Protein AF-E7GES8-F1 (afdb_monomer)

Sequence (222 aa):
MLEMTNKKGDRRNFMSYMVVIKNVNGIVMASDSYSTYPDRTLKDSNYKKIHCLIPNVLCVGITGINQVYVGKELVDINGTLLEYFRAVSDKNIADIVKKYSEFLKITCDRECKDMRLMVAYKKTLYRVDIIHHKIPSIEFYNDNELDIITSGEEEHMINGLNSFTRSDMFNSLDIVLEKGIQSVETEIKLEKNLYSQGYLAVGGKVQYAVMDYSKFNENCIQ

Organism: NCBI:txid100884

Solvent-accessible surface area (backbone atoms only — not comparable to full-atom values): 12066 Å² total; per-residue (Å²): 134,83,82,80,73,82,68,80,44,71,52,46,57,21,21,26,48,36,41,38,39,33,33,81,49,29,38,35,40,22,24,39,8,27,26,27,41,44,79,21,38,70,70,35,58,75,38,83,40,68,45,70,82,37,85,63,41,31,37,39,39,56,28,11,70,61,55,35,62,62,89,91,43,79,42,56,42,77,74,51,52,60,72,68,55,68,82,68,45,94,92,41,43,69,59,40,55,50,54,50,51,58,56,52,40,57,34,20,49,73,58,56,26,48,32,40,42,38,40,37,45,66,69,30,40,36,43,34,45,35,43,45,92,51,79,68,44,77,50,76,35,49,74,90,56,67,51,78,47,52,39,47,46,68,69,52,24,54,58,44,49,70,72,61,57,83,69,54,38,70,46,58,62,67,61,44,43,53,52,40,49,51,37,42,56,48,47,33,52,51,39,61,74,76,36,62,94,61,45,44,51,42,27,65,53,82,44,74,51,71,28,53,50,83,74,61,59,93,77,82,77,128

Radius of gyration: 17.47 Å; Cα contacts (8 Å, |Δi|>4): 466; chains: 1; bounding box: 62×33×47 Å

pLDDT: mean 88.78, std 15.38, range [31.09, 98.62]

Nearest PDB structures (foldseek):
  8w2f-assembly1_W  TM=7.107E-01  e=3.566E-07  Plasmodium falciparum 3D7
  5fmg-assembly1_X  TM=6.318E-01  e=5.508E-07  Plasmodium falciparum
  6td5-assembly1_I  TM=6.087E-01  e=1.025E-06  Leishmania donovani
  6mux-assembly1_I  TM=6.671E-01  e=1.230E-05  Plasmodium falciparum 3D7
  7ng9-assembly1_A  TM=1.827E-01  e=5.048E-01  Klebsiella quasipneumoniae

Secondary structure (DSSP, 8-state):
--------STT--SB-EEEEEEETTEEEEEE---EE-TT--EEESS---EEEEETTTEEEEEEB-SEEEETTEEEETHHHHHHHHTT--TTTHHHHHHHHHHHHHHHHHHHT--EEEEEEETTEEEEEEE-TTSPPEEEEE-TT--EEEEEESHHHHHHHHTT--GGGGGS-HHHHHHHHHHHHHHHHHHHHHHS-TT--SS-SS-EEEEEEGGGS-TT---

Foldseek 3Di:
DDPPPPVPQQAFFQAFKKKWWQALFWIKIKAAQFGAHSQLFTPDQRHDQWDDLDALFKIKGKTGDQWFDDPNDIDGPVVCVCVLCVDDDPVCPVVSVQVVLVRRLVRCQVSVIKMWMWMDGQQKIWIWTRGHPDRIDIDIADNPRTDMFMTGPPVLRVQLPVLDDPCLSHDDQVSVNVSRQVSLVVQQVVQPVPDPPRSGNRHHHMDMDINGNVVPPPPPPD

Mean predicted aligned error: 5.88 Å

Structure (mmCIF, N/CA/C/O backbone):
data_AF-E7GES8-F1
#
_entry.id   AF-E7GES8-F1
#
loop_
_atom_site.group_PDB
_atom_site.id
_atom_site.type_symbol
_atom_site.label_atom_id
_atom_site.label_alt_id
_atom_site.label_comp_id
_atom_site.label_asym_id
_atom_site.label_entity_id
_atom_site.label_seq_id
_atom_site.pdbx_PDB_ins_code
_atom_site.Cartn_x
_atom_site.Cartn_y
_atom_site.Cartn_z
_atom_site.occupancy
_atom_site.B_iso_or_equiv
_atom_site.auth_seq_id
_atom_site.auth_comp_id
_atom_site.auth_asym_id
_atom_site.auth_atom_id
_atom_site.pdbx_PDB_model_num
ATOM 1 N N . MET A 1 1 ? 33.024 -15.206 -26.360 1.00 35.22 1 MET A N 1
ATOM 2 C CA . MET A 1 1 ? 32.907 -14.603 -25.017 1.00 35.22 1 MET A CA 1
ATOM 3 C C . MET A 1 1 ? 31.599 -13.839 -24.983 1.00 35.22 1 MET A C 1
ATOM 5 O O . MET A 1 1 ? 31.485 -12.847 -25.683 1.00 35.22 1 MET A O 1
ATOM 9 N N . LEU A 1 2 ? 30.589 -14.376 -24.296 1.00 33.75 2 LEU A N 1
ATOM 10 C CA . LEU A 1 2 ? 29.309 -13.699 -24.083 1.00 33.75 2 LEU A CA 1
ATOM 11 C C . LEU A 1 2 ? 29.517 -12.652 -22.987 1.00 33.75 2 LEU A C 1
ATOM 13 O O . LEU A 1 2 ? 29.823 -13.010 -21.851 1.00 33.75 2 LEU A O 1
ATOM 17 N N . GLU A 1 3 ? 29.386 -11.376 -23.337 1.00 31.09 3 GLU A N 1
ATOM 18 C CA . GLU A 1 3 ? 29.332 -10.290 -22.364 1.00 31.09 3 GLU A CA 1
ATOM 19 C C . GLU A 1 3 ? 28.078 -10.460 -21.502 1.00 31.09 3 GLU A C 1
ATOM 21 O O . GLU A 1 3 ? 26.959 -10.143 -21.905 1.00 31.09 3 GLU A O 1
ATOM 26 N N . MET A 1 4 ? 28.273 -10.972 -20.287 1.00 35.38 4 MET A N 1
ATOM 27 C CA . MET A 1 4 ? 27.334 -10.792 -19.187 1.00 35.38 4 MET A CA 1
ATOM 28 C C . MET A 1 4 ? 27.315 -9.308 -18.812 1.00 35.38 4 MET A C 1
ATOM 30 O O . MET A 1 4 ? 27.974 -8.873 -17.868 1.00 35.38 4 MET A O 1
ATOM 34 N N . THR A 1 5 ? 26.561 -8.510 -19.561 1.00 37.75 5 THR A N 1
ATOM 35 C CA . THR A 1 5 ? 26.184 -7.172 -19.117 1.00 37.75 5 THR A CA 1
ATOM 36 C C . THR A 1 5 ? 25.305 -7.326 -17.877 1.00 37.75 5 THR A C 1
ATOM 38 O O . THR A 1 5 ? 24.238 -7.938 -17.897 1.00 37.75 5 THR A O 1
ATOM 41 N N . ASN A 1 6 ? 25.809 -6.826 -16.749 1.00 38.59 6 ASN A N 1
ATOM 42 C CA . ASN A 1 6 ? 25.142 -6.807 -15.452 1.00 38.59 6 ASN A CA 1
ATOM 43 C C . ASN A 1 6 ? 23.773 -6.097 -15.545 1.00 38.59 6 ASN A C 1
ATOM 45 O O . ASN A 1 6 ? 23.663 -4.900 -15.292 1.00 38.59 6 ASN A O 1
ATOM 49 N N . LYS A 1 7 ? 22.700 -6.841 -15.838 1.00 41.53 7 LYS A N 1
ATOM 50 C CA . LYS A 1 7 ? 21.293 -6.392 -15.797 1.00 41.53 7 LYS A CA 1
ATOM 51 C C . LYS A 1 7 ? 20.754 -6.192 -14.365 1.00 41.53 7 LYS A C 1
ATOM 53 O O . LYS A 1 7 ? 19.614 -6.532 -14.063 1.00 41.53 7 LYS A O 1
ATOM 58 N N . LYS A 1 8 ? 21.546 -5.626 -13.449 1.00 40.41 8 LYS A N 1
ATOM 59 C CA . LYS A 1 8 ? 21.057 -5.243 -12.105 1.00 40.41 8 LYS A CA 1
ATOM 60 C C . LYS A 1 8 ? 20.127 -4.012 -12.131 1.00 40.41 8 LYS A C 1
ATOM 62 O O . LYS A 1 8 ? 19.544 -3.668 -11.106 1.00 40.41 8 LYS A O 1
ATOM 67 N N . GLY A 1 9 ? 19.996 -3.325 -13.270 1.00 40.69 9 GLY A N 1
ATOM 68 C CA . GLY A 1 9 ? 19.072 -2.194 -13.463 1.00 40.69 9 GLY A CA 1
ATOM 69 C C . GLY A 1 9 ? 17.653 -2.585 -13.906 1.00 40.69 9 GLY A C 1
ATOM 70 O O . GLY A 1 9 ? 16.706 -1.905 -13.549 1.00 40.69 9 GLY A O 1
ATOM 71 N N . ASP A 1 10 ? 17.478 -3.709 -14.609 1.00 47.22 10 ASP A N 1
ATOM 72 C CA . ASP A 1 10 ? 16.195 -4.069 -15.256 1.00 47.22 10 ASP A CA 1
ATOM 73 C C . ASP A 1 10 ? 15.110 -4.582 -14.283 1.00 47.22 10 ASP A C 1
ATOM 75 O O . ASP A 1 10 ? 13.930 -4.636 -14.627 1.00 47.22 10 ASP A O 1
ATOM 79 N N . ARG A 1 11 ? 15.496 -4.980 -13.064 1.00 51.84 11 ARG A N 1
ATOM 80 C CA . ARG A 1 11 ? 14.642 -5.740 -12.127 1.00 51.84 11 ARG A CA 1
ATOM 81 C C . ARG A 1 11 ? 14.082 -4.928 -10.958 1.00 51.84 11 ARG A C 1
ATOM 83 O O . ARG A 1 11 ? 13.554 -5.514 -10.021 1.00 51.84 11 ARG A O 1
ATOM 90 N N . ARG A 1 12 ? 14.251 -3.604 -10.953 1.00 59.09 12 ARG A N 1
ATOM 91 C CA . ARG A 1 12 ? 13.900 -2.785 -9.782 1.00 59.09 12 ARG A CA 1
ATOM 92 C C . ARG A 1 12 ? 12.440 -2.358 -9.784 1.00 59.09 12 ARG A C 1
ATOM 94 O O . ARG A 1 12 ? 11.810 -2.244 -10.840 1.00 59.09 12 ARG A O 1
ATOM 101 N N . ASN A 1 13 ? 11.936 -2.152 -8.572 1.00 58.16 13 ASN A N 1
ATOM 102 C CA . ASN A 1 13 ? 10.570 -1.744 -8.305 1.00 58.16 13 ASN A CA 1
ATOM 103 C C . ASN A 1 13 ? 10.370 -0.278 -8.691 1.00 58.16 13 ASN A C 1
ATOM 105 O O . ASN A 1 13 ? 11.256 0.559 -8.567 1.00 58.16 13 ASN A O 1
ATOM 109 N N . PHE A 1 14 ? 9.171 0.016 -9.167 1.00 72.75 14 PHE A N 1
ATOM 110 C CA . PHE A 1 14 ? 8.777 1.314 -9.693 1.00 72.75 14 PHE A CA 1
ATOM 111 C C . PHE A 1 14 ? 8.109 2.198 -8.625 1.00 72.75 14 PHE A C 1
ATOM 113 O O . PHE A 1 14 ? 7.795 3.356 -8.894 1.00 72.75 14 PHE A O 1
ATOM 120 N N . MET A 1 15 ? 7.801 1.635 -7.448 1.00 81.94 15 MET A N 1
ATOM 121 C CA . MET A 1 15 ? 7.117 2.283 -6.321 1.00 81.94 15 MET A CA 1
ATOM 122 C C . MET A 1 15 ? 7.585 1.663 -5.002 1.00 81.94 15 MET A C 1
ATOM 124 O O . MET A 1 15 ? 7.342 0.475 -4.780 1.00 81.94 15 MET A O 1
ATOM 128 N N . SER A 1 16 ? 8.228 2.452 -4.135 1.00 83.81 16 SER A N 1
ATOM 129 C CA . SER A 1 16 ? 9.146 1.862 -3.154 1.00 83.81 16 SER A CA 1
ATOM 130 C C . SER A 1 16 ? 8.787 1.964 -1.672 1.00 83.81 16 SER A C 1
ATOM 132 O O . SER A 1 16 ? 9.350 1.176 -0.934 1.00 83.81 16 SER A O 1
ATOM 134 N N . TYR A 1 17 ? 7.903 2.840 -1.173 1.00 95.62 17 TYR A N 1
ATOM 135 C CA . TYR A 1 17 ? 7.637 2.834 0.275 1.00 95.62 17 TYR A CA 1
ATOM 136 C C . TYR A 1 17 ? 6.181 3.056 0.670 1.00 95.62 17 TYR A C 1
ATOM 138 O O . TYR A 1 17 ? 5.536 4.025 0.274 1.00 95.62 17 TYR A O 1
ATOM 146 N N . MET A 1 18 ? 5.668 2.158 1.506 1.00 97.69 18 MET A N 1
ATOM 147 C CA . MET A 1 18 ? 4.381 2.271 2.179 1.00 97.69 18 MET A CA 1
ATOM 148 C C . MET A 1 18 ? 4.470 1.651 3.568 1.00 97.69 18 MET A C 1
ATOM 150 O O . MET A 1 18 ? 5.122 0.627 3.760 1.00 97.69 18 MET A O 1
ATOM 154 N N . VAL A 1 19 ? 3.741 2.230 4.512 1.00 98.25 19 VAL A N 1
ATOM 155 C CA . VAL A 1 19 ? 3.454 1.637 5.813 1.00 98.25 19 VAL A CA 1
ATOM 156 C C . VAL A 1 19 ? 1.944 1.519 5.996 1.00 98.25 19 VAL A C 1
ATOM 158 O O . VAL A 1 19 ? 1.188 2.431 5.658 1.00 98.25 19 VAL A O 1
ATOM 161 N N . VAL A 1 20 ? 1.503 0.379 6.518 1.00 98.31 20 VAL A N 1
ATOM 162 C CA . VAL A 1 20 ? 0.124 0.122 6.927 1.00 98.31 20 VAL A CA 1
ATOM 163 C C . VAL A 1 20 ? 0.122 -0.253 8.398 1.00 98.31 20 VAL A C 1
ATOM 165 O O . VAL A 1 20 ? 0.836 -1.161 8.809 1.00 98.31 20 VAL A O 1
ATOM 168 N N . ILE A 1 21 ? -0.683 0.445 9.191 1.00 98.19 21 ILE A N 1
ATOM 169 C CA . ILE A 1 21 ? -0.813 0.224 10.627 1.00 98.19 21 ILE A CA 1
ATOM 170 C C . ILE A 1 21 ? -2.264 -0.148 10.903 1.00 98.19 21 ILE A C 1
ATOM 172 O O . ILE A 1 21 ? -3.150 0.705 10.819 1.00 98.19 21 ILE A O 1
ATOM 176 N N . LYS A 1 22 ? -2.507 -1.419 11.226 1.00 97.94 22 LYS A N 1
ATOM 177 C CA . LYS A 1 22 ? -3.795 -1.890 11.737 1.00 97.94 22 LYS A CA 1
ATOM 178 C C . LYS A 1 22 ? -3.749 -1.803 13.256 1.00 97.94 22 LYS A C 1
ATOM 180 O O . LYS A 1 22 ? -3.117 -2.631 13.908 1.00 97.94 22 LYS A O 1
ATOM 185 N N . ASN A 1 23 ? -4.381 -0.772 13.803 1.00 96.06 23 ASN A N 1
ATOM 186 C CA . ASN A 1 23 ? -4.412 -0.504 15.236 1.00 96.06 23 ASN A CA 1
ATOM 187 C C . ASN A 1 23 ? -5.798 -0.850 15.818 1.00 96.06 23 ASN A C 1
ATOM 189 O O . ASN A 1 23 ? -6.715 -1.255 15.101 1.00 96.06 23 ASN A O 1
ATOM 193 N N . VAL A 1 24 ? -5.958 -0.699 17.133 1.00 95.81 24 VAL A N 1
ATOM 194 C CA . VAL A 1 24 ? -7.232 -0.993 17.822 1.00 95.81 24 VAL A CA 1
ATOM 195 C C . VAL A 1 24 ? -8.398 -0.080 17.414 1.00 95.81 24 VAL A C 1
ATOM 197 O O . VAL A 1 24 ? -9.555 -0.439 17.613 1.00 95.81 24 VAL A O 1
ATOM 200 N N . ASN A 1 25 ? -8.107 1.088 16.837 1.00 95.81 25 ASN A N 1
ATOM 201 C CA . ASN A 1 25 ? -9.082 2.135 16.523 1.00 95.81 25 ASN A CA 1
ATOM 202 C C . ASN A 1 25 ? -9.386 2.254 15.016 1.00 95.81 25 ASN A C 1
ATOM 204 O O . ASN A 1 25 ? -10.300 2.983 14.629 1.00 95.81 25 ASN A O 1
ATOM 208 N N . GLY A 1 26 ? -8.619 1.588 14.152 1.00 97.06 26 GLY A N 1
ATOM 209 C CA . GLY A 1 26 ? -8.627 1.849 12.722 1.00 97.06 26 GLY A CA 1
ATOM 210 C C . GLY A 1 26 ? -7.484 1.210 11.935 1.00 97.06 26 GLY A C 1
ATOM 211 O O . GLY A 1 26 ? -6.668 0.441 12.444 1.00 97.06 26 GLY A O 1
ATOM 212 N N . ILE A 1 27 ? -7.422 1.569 10.653 1.00 98.38 27 ILE A N 1
ATOM 213 C CA . ILE A 1 27 ? -6.306 1.258 9.754 1.00 98.38 27 ILE A CA 1
ATOM 214 C C . ILE A 1 27 ? -5.785 2.567 9.176 1.00 98.38 27 ILE A C 1
ATOM 216 O O . ILE A 1 27 ? -6.545 3.347 8.601 1.00 98.38 27 ILE A O 1
ATOM 220 N N . VAL A 1 28 ? -4.482 2.794 9.301 1.00 98.44 28 VAL A N 1
ATOM 221 C CA . VAL A 1 28 ? -3.773 3.890 8.635 1.00 98.44 28 VAL A CA 1
ATOM 222 C C . VAL A 1 28 ? -2.902 3.30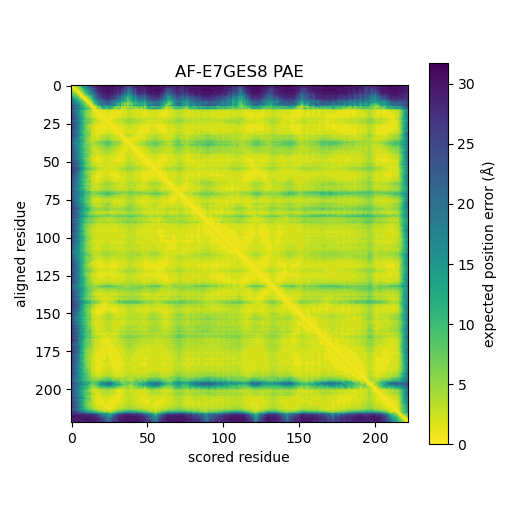7 7.535 1.00 98.44 28 VAL A C 1
ATOM 224 O O . VAL A 1 28 ? -2.159 2.361 7.771 1.00 98.44 28 VAL A O 1
ATOM 227 N N . MET A 1 29 ? -2.963 3.885 6.340 1.00 98.62 29 MET A N 1
ATOM 228 C CA . MET A 1 29 ? -1.987 3.653 5.275 1.00 98.62 29 MET A CA 1
ATOM 229 C C . MET A 1 29 ? -1.268 4.964 4.997 1.00 98.62 29 MET A C 1
ATOM 231 O O . MET A 1 29 ? -1.935 5.982 4.834 1.00 98.62 29 MET A O 1
ATOM 235 N N . ALA A 1 30 ? 0.056 4.952 4.900 1.00 98.50 30 ALA A N 1
ATOM 236 C CA . ALA A 1 30 ? 0.848 6.108 4.498 1.00 98.50 30 ALA A CA 1
ATOM 237 C C . ALA A 1 30 ? 1.926 5.684 3.498 1.00 98.50 30 ALA A C 1
ATOM 239 O O . ALA A 1 30 ? 2.486 4.596 3.599 1.00 98.50 30 ALA A O 1
ATOM 240 N N . SER A 1 31 ? 2.196 6.517 2.499 1.00 98.31 31 SER A N 1
ATOM 241 C CA . SER A 1 31 ? 3.131 6.205 1.418 1.00 98.31 31 SER A CA 1
ATOM 242 C C . SER A 1 31 ? 3.684 7.480 0.793 1.00 98.31 31 SER A C 1
ATOM 244 O O . SER A 1 31 ? 3.082 8.550 0.893 1.00 98.31 31 SER A O 1
ATOM 246 N N . ASP A 1 32 ? 4.841 7.376 0.152 1.00 96.75 32 ASP A N 1
ATOM 247 C CA . ASP A 1 32 ? 5.364 8.434 -0.704 1.00 96.75 32 ASP A CA 1
ATOM 248 C C . ASP A 1 32 ? 4.595 8.464 -2.047 1.00 96.75 32 ASP A C 1
ATOM 250 O O . ASP A 1 32 ? 3.802 7.572 -2.344 1.00 96.75 32 ASP A O 1
ATOM 254 N N . SER A 1 33 ? 4.821 9.471 -2.888 1.00 95.56 33 SER A N 1
ATOM 255 C CA . SER A 1 33 ? 4.111 9.615 -4.172 1.00 95.56 33 SER A CA 1
ATOM 256 C C . SER A 1 33 ? 5.021 9.524 -5.391 1.00 95.56 33 SER A C 1
ATOM 258 O O . SER A 1 33 ? 4.633 9.917 -6.487 1.00 95.56 33 SER A O 1
ATOM 260 N N . TYR A 1 34 ? 6.227 8.977 -5.244 1.00 92.69 34 TYR A N 1
ATOM 261 C CA . TYR A 1 34 ? 7.089 8.732 -6.391 1.00 92.69 34 TYR A CA 1
ATOM 262 C C . TYR A 1 34 ? 6.720 7.452 -7.119 1.00 92.69 34 TYR A C 1
ATOM 264 O O . TYR A 1 34 ? 6.563 6.384 -6.524 1.00 92.69 34 TYR A O 1
ATOM 272 N N . SER A 1 35 ? 6.685 7.555 -8.439 1.00 91.75 35 SER A N 1
ATOM 273 C CA . SER A 1 35 ? 6.855 6.419 -9.315 1.00 91.75 35 SER A CA 1
ATOM 274 C C . SER A 1 35 ? 8.018 6.651 -10.268 1.00 91.75 35 SER A C 1
ATOM 276 O O . SER A 1 35 ? 8.210 7.747 -10.797 1.00 91.75 35 SER A O 1
ATOM 278 N N . THR A 1 36 ? 8.799 5.604 -10.483 1.00 87.50 36 THR A N 1
ATOM 279 C CA . THR A 1 36 ? 10.024 5.623 -11.277 1.00 87.50 36 THR A CA 1
ATOM 280 C C . THR A 1 36 ? 9.942 4.662 -12.448 1.00 87.50 36 THR A C 1
ATOM 282 O O . THR A 1 36 ? 9.007 3.867 -12.561 1.00 87.50 36 THR A O 1
ATOM 285 N N . TYR A 1 37 ? 10.938 4.739 -13.322 1.00 81.44 37 TYR A N 1
ATOM 286 C CA . TYR A 1 37 ? 11.336 3.658 -14.216 1.00 81.44 37 TYR A CA 1
ATOM 287 C C . TYR A 1 37 ? 12.356 2.729 -13.516 1.00 81.44 37 TYR A C 1
ATOM 289 O O . TYR A 1 37 ? 12.863 3.070 -12.444 1.00 81.44 37 TYR A O 1
ATOM 297 N N . PRO A 1 38 ? 12.693 1.551 -14.083 1.00 75.81 38 PRO A N 1
ATOM 298 C CA . PRO A 1 38 ? 13.612 0.595 -13.446 1.00 75.81 38 PRO A CA 1
ATOM 299 C C . PRO A 1 38 ? 15.019 1.158 -13.176 1.00 75.81 38 PRO A C 1
ATOM 301 O O . PRO A 1 38 ? 15.709 0.721 -12.256 1.00 75.81 38 PRO A O 1
ATOM 304 N N . ASP A 1 39 ? 15.435 2.165 -13.942 1.00 78.81 39 ASP A N 1
ATOM 305 C CA . ASP A 1 39 ? 16.692 2.897 -13.766 1.00 78.81 39 ASP A CA 1
ATOM 306 C C . ASP A 1 39 ? 16.628 3.992 -12.677 1.00 78.81 39 ASP A C 1
ATOM 308 O O . ASP A 1 39 ? 17.586 4.745 -12.511 1.00 78.81 39 ASP A O 1
ATOM 312 N N . ARG A 1 40 ? 15.526 4.050 -11.910 1.00 78.88 40 ARG A N 1
ATOM 313 C CA . ARG A 1 40 ? 15.187 5.049 -10.876 1.00 78.88 40 ARG A CA 1
ATOM 314 C C . ARG A 1 40 ? 14.933 6.456 -11.404 1.00 78.88 40 ARG A C 1
ATOM 316 O O . ARG A 1 40 ? 14.695 7.354 -10.597 1.00 78.88 40 ARG A O 1
ATOM 323 N N . THR A 1 41 ? 14.932 6.664 -12.720 1.00 85.12 41 THR A N 1
ATOM 324 C CA . THR A 1 41 ? 14.530 7.960 -13.264 1.00 85.12 41 THR A CA 1
ATOM 325 C C . THR A 1 41 ? 13.061 8.219 -12.949 1.00 85.12 41 THR A C 1
ATOM 327 O O . THR A 1 41 ? 12.222 7.312 -12.949 1.00 85.12 41 THR A O 1
ATOM 330 N N . LEU A 1 42 ? 12.751 9.469 -12.614 1.00 87.62 42 LEU A N 1
ATOM 331 C CA . LEU A 1 42 ? 11.405 9.872 -12.233 1.00 87.62 42 LEU A CA 1
ATOM 332 C C . LEU A 1 42 ? 10.425 9.677 -13.400 1.00 87.62 42 LEU A C 1
ATOM 334 O O . LEU A 1 42 ? 10.602 10.264 -14.467 1.00 87.62 42 LEU A O 1
ATOM 338 N N . LYS A 1 43 ? 9.355 8.914 -13.166 1.00 87.38 43 LYS A N 1
ATOM 339 C CA . LYS A 1 43 ? 8.203 8.822 -14.071 1.00 87.38 43 LYS A CA 1
ATOM 340 C C . LYS A 1 43 ? 7.115 9.812 -13.664 1.00 87.38 43 LYS A C 1
ATOM 342 O O . LYS A 1 43 ? 6.612 10.546 -14.506 1.00 87.38 43 LYS A O 1
ATOM 347 N N . ASP A 1 44 ? 6.768 9.831 -12.380 1.00 90.00 44 ASP A N 1
ATOM 348 C CA . ASP A 1 44 ? 5.742 10.706 -11.813 1.00 90.00 44 ASP A CA 1
ATOM 349 C C . ASP A 1 44 ? 6.076 11.017 -10.347 1.00 90.00 44 ASP A C 1
ATOM 351 O O . ASP A 1 44 ? 6.338 10.112 -9.556 1.00 90.00 44 ASP A O 1
ATOM 355 N N . SER A 1 45 ? 6.096 12.300 -9.982 1.00 91.38 45 SER A N 1
ATOM 356 C CA . SER A 1 45 ? 6.389 12.766 -8.619 1.00 91.38 45 SER A CA 1
ATOM 357 C C . SER A 1 45 ? 5.162 12.864 -7.715 1.00 91.38 45 SER A C 1
ATOM 359 O O . SER A 1 45 ? 5.309 13.207 -6.540 1.00 91.38 45 SER A O 1
ATOM 361 N N . ASN A 1 46 ? 3.970 12.612 -8.258 1.00 94.06 46 ASN A N 1
ATOM 362 C CA . ASN A 1 46 ? 2.697 12.656 -7.550 1.00 94.06 46 ASN A CA 1
ATOM 363 C C . ASN A 1 46 ? 1.810 11.442 -7.897 1.00 94.06 46 ASN A C 1
ATOM 365 O O . ASN A 1 46 ? 0.583 11.545 -7.981 1.00 94.06 46 ASN A O 1
ATOM 369 N N . TYR A 1 47 ? 2.434 10.283 -8.084 1.00 94.88 47 TYR A N 1
ATOM 370 C CA . TYR A 1 47 ? 1.764 9.035 -8.404 1.00 94.88 47 TYR A CA 1
ATOM 371 C C . TYR A 1 47 ? 0.902 8.552 -7.237 1.00 94.88 47 TYR A C 1
ATOM 373 O O . TYR A 1 47 ? 1.332 8.550 -6.082 1.00 94.88 47 TYR A O 1
ATOM 381 N N . LYS A 1 48 ? -0.328 8.121 -7.521 1.00 95.00 48 LYS A N 1
ATOM 382 C CA . LYS A 1 48 ? -1.281 7.672 -6.499 1.00 95.00 48 LYS A CA 1
ATOM 383 C C . LYS A 1 48 ? -1.067 6.195 -6.162 1.00 95.00 48 LYS A C 1
ATOM 385 O O . LYS A 1 48 ? -1.415 5.335 -6.968 1.00 95.00 48 LYS A O 1
ATOM 390 N N . LYS A 1 49 ? -0.537 5.911 -4.968 1.00 96.19 49 LYS A N 1
ATOM 391 C CA . LYS A 1 49 ? -0.301 4.537 -4.469 1.00 96.19 49 LYS A CA 1
ATOM 392 C C . LYS A 1 49 ? -1.401 4.027 -3.547 1.00 96.19 49 LYS A C 1
ATOM 394 O O . LYS A 1 49 ? -1.562 2.819 -3.400 1.00 96.19 49 LYS A O 1
ATOM 399 N N . ILE A 1 50 ? -2.145 4.945 -2.926 1.00 97.81 50 ILE A N 1
ATOM 400 C CA . ILE A 1 50 ? -3.236 4.647 -1.995 1.00 97.81 50 ILE A CA 1
ATOM 401 C C . ILE A 1 50 ? -4.563 5.100 -2.607 1.00 97.81 50 ILE A C 1
ATOM 4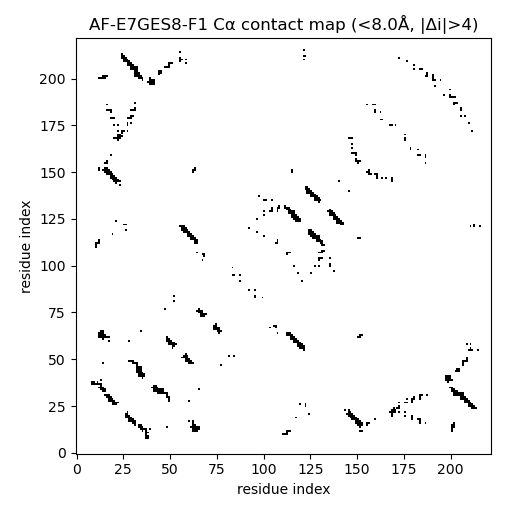03 O O . ILE A 1 50 ? -4.738 6.258 -2.994 1.00 97.81 50 ILE A O 1
ATOM 407 N N . HIS A 1 51 ? -5.528 4.186 -2.663 1.00 97.12 51 HIS A N 1
ATOM 408 C CA . HIS A 1 51 ? -6.841 4.398 -3.262 1.00 97.12 51 HIS A CA 1
ATOM 409 C C . HIS A 1 51 ? -7.943 4.030 -2.288 1.00 97.12 51 HIS A C 1
ATOM 411 O O . HIS A 1 51 ? -8.198 2.853 -2.069 1.00 97.12 51 HIS A O 1
ATOM 417 N N . CYS A 1 52 ? -8.652 5.022 -1.758 1.00 96.00 52 CYS A N 1
ATOM 418 C CA . CYS A 1 52 ? -9.908 4.766 -1.062 1.00 96.00 52 CYS A CA 1
ATOM 419 C C . CYS A 1 52 ? -11.052 4.709 -2.070 1.00 96.00 52 CYS A C 1
ATOM 421 O O . CYS A 1 52 ? -11.520 5.737 -2.558 1.00 96.00 52 CYS A O 1
ATOM 423 N N . LEU A 1 53 ? -11.436 3.481 -2.415 1.00 94.81 53 LEU A N 1
ATOM 424 C CA . LEU A 1 53 ? -12.449 3.172 -3.424 1.00 94.81 53 LEU A CA 1
ATOM 425 C C . LEU A 1 53 ? -13.863 3.330 -2.861 1.00 94.81 53 LEU A C 1
ATOM 427 O O . LEU A 1 53 ? -14.765 3.758 -3.575 1.00 94.81 53 LEU A O 1
ATOM 431 N N . ILE A 1 54 ? -14.042 3.029 -1.571 1.00 94.19 54 ILE A N 1
ATOM 432 C CA . ILE A 1 54 ? -15.270 3.315 -0.825 1.00 94.19 54 ILE A CA 1
ATOM 433 C C . ILE A 1 54 ? -14.860 4.032 0.466 1.00 94.19 54 ILE A C 1
ATOM 435 O O . ILE A 1 54 ? -14.112 3.442 1.255 1.00 94.19 54 ILE A O 1
ATOM 439 N N . PRO A 1 55 ? -15.309 5.281 0.704 1.00 92.62 55 PRO A N 1
ATOM 440 C CA . PRO A 1 55 ? -14.902 6.063 1.868 1.00 92.62 55 PRO A CA 1
ATOM 441 C C . PRO A 1 55 ? -15.057 5.284 3.174 1.00 92.62 55 PRO A C 1
ATOM 443 O O . PRO A 1 55 ? -16.121 4.737 3.450 1.00 92.62 55 PRO A O 1
ATOM 446 N N . ASN A 1 56 ? -13.979 5.222 3.958 1.00 93.75 56 ASN A N 1
ATOM 447 C CA . ASN A 1 56 ? -13.885 4.495 5.226 1.00 93.75 56 ASN A CA 1
ATOM 448 C C . ASN A 1 56 ? -14.167 2.981 5.162 1.00 93.75 56 ASN A C 1
ATOM 450 O O . ASN A 1 56 ? -14.065 2.339 6.191 1.00 93.75 56 ASN A O 1
ATOM 454 N N . VAL A 1 57 ? -14.506 2.387 4.014 1.00 94.94 57 VAL A N 1
ATOM 455 C CA . VAL A 1 57 ? -14.889 0.964 3.902 1.00 94.94 57 VAL A CA 1
ATOM 456 C C . VAL A 1 57 ? -13.858 0.155 3.130 1.00 94.94 57 VAL A C 1
ATOM 458 O O . VAL A 1 57 ? -13.603 -0.983 3.506 1.00 94.94 57 VAL A O 1
ATOM 461 N N . LEU A 1 58 ? -13.274 0.713 2.070 1.00 96.94 58 LEU A N 1
ATOM 462 C CA . LEU A 1 58 ? -12.312 0.016 1.222 1.00 96.94 58 LEU A CA 1
ATOM 463 C C . LEU A 1 58 ? -11.202 0.966 0.783 1.00 96.94 58 LEU A C 1
ATOM 465 O O . LEU A 1 58 ? -11.455 1.885 -0.004 1.00 96.94 58 LEU A O 1
ATOM 469 N N . CYS A 1 59 ? -9.977 0.693 1.229 1.00 97.75 59 CYS A N 1
ATOM 470 C CA . CYS A 1 59 ? -8.777 1.338 0.710 1.00 97.75 59 CYS A CA 1
ATOM 471 C C . CYS A 1 59 ? -7.753 0.290 0.245 1.00 97.75 59 CYS A C 1
ATOM 473 O O . CYS A 1 59 ? -7.578 -0.757 0.868 1.00 97.75 59 CYS A O 1
ATOM 475 N N . VAL A 1 60 ? -7.089 0.574 -0.874 1.00 98.06 60 VAL A N 1
ATOM 476 C CA . VAL A 1 60 ? -6.101 -0.297 -1.516 1.00 98.06 60 VAL A CA 1
ATOM 477 C C . VAL A 1 60 ? -4.772 0.441 -1.636 1.00 98.06 60 VAL A C 1
ATOM 479 O O . VAL A 1 60 ? -4.734 1.556 -2.155 1.00 98.06 60 VAL A O 1
ATOM 482 N N . GLY A 1 61 ? -3.693 -0.178 -1.170 1.00 97.31 61 GLY A N 1
ATOM 483 C CA . GLY A 1 61 ? -2.323 0.307 -1.278 1.00 97.31 61 GLY A CA 1
ATOM 484 C C . GLY A 1 61 ? -1.476 -0.591 -2.177 1.00 97.31 61 GLY A C 1
ATOM 485 O O . GLY A 1 61 ? -1.596 -1.814 -2.110 1.00 97.31 61 GLY A O 1
ATOM 486 N N . ILE A 1 62 ? -0.625 -0.004 -3.021 1.00 95.62 62 ILE A N 1
ATOM 487 C CA . ILE A 1 62 ? 0.226 -0.751 -3.957 1.00 95.62 62 ILE A CA 1
ATOM 488 C C . ILE A 1 62 ? 1.673 -0.255 -3.903 1.00 95.62 62 ILE A C 1
ATOM 490 O O . ILE A 1 62 ? 1.938 0.942 -3.998 1.00 95.62 62 ILE A O 1
ATOM 494 N N . THR A 1 63 ? 2.617 -1.194 -3.840 1.00 95.12 63 THR A N 1
ATOM 495 C CA . THR A 1 63 ? 4.060 -0.963 -4.048 1.00 95.12 63 THR A CA 1
ATOM 496 C C . THR A 1 63 ? 4.634 -2.034 -4.976 1.00 95.12 63 THR A C 1
ATOM 498 O O . THR A 1 63 ? 4.073 -3.124 -5.062 1.00 95.12 63 THR A O 1
ATOM 501 N N . GLY A 1 64 ? 5.769 -1.781 -5.628 1.00 93.00 64 GLY A N 1
ATOM 502 C CA . GLY A 1 64 ? 6.353 -2.688 -6.622 1.00 93.00 64 GLY A CA 1
ATOM 503 C C . GLY A 1 64 ? 6.125 -2.180 -8.042 1.00 93.00 64 GLY A C 1
ATOM 504 O O . GLY A 1 64 ? 6.816 -1.261 -8.475 1.00 93.00 64 GLY A O 1
ATOM 505 N N . ILE A 1 65 ? 5.159 -2.748 -8.769 1.00 90.81 65 ILE A N 1
ATOM 506 C CA . ILE A 1 65 ? 4.865 -2.403 -10.173 1.00 90.81 65 ILE A CA 1
ATOM 507 C C . ILE A 1 65 ? 3.791 -1.322 -10.327 1.00 90.81 65 ILE A C 1
ATOM 509 O O . ILE A 1 65 ? 2.790 -1.335 -9.620 1.00 90.81 65 ILE A O 1
ATOM 513 N N . ASN A 1 66 ? 3.978 -0.409 -11.284 1.00 89.00 66 ASN A N 1
ATOM 514 C CA . ASN A 1 66 ? 3.032 0.670 -11.619 1.00 89.00 66 ASN A CA 1
ATOM 515 C C . ASN A 1 66 ? 2.292 0.445 -12.955 1.00 89.00 66 ASN A C 1
ATOM 517 O O . ASN A 1 66 ? 1.444 1.244 -13.350 1.00 89.00 66 ASN A O 1
ATOM 521 N N . GLN A 1 67 ? 2.633 -0.617 -13.682 1.00 90.19 67 GLN A N 1
ATOM 522 C CA . GLN A 1 67 ? 2.019 -0.996 -14.950 1.00 90.19 67 GLN A CA 1
ATOM 523 C C . GLN A 1 67 ? 1.746 -2.492 -14.955 1.00 90.19 67 GLN A C 1
ATOM 525 O O . GLN A 1 67 ? 2.459 -3.250 -14.301 1.00 90.19 67 GLN A O 1
ATOM 530 N N . VAL A 1 68 ? 0.713 -2.898 -15.688 1.00 93.06 68 VA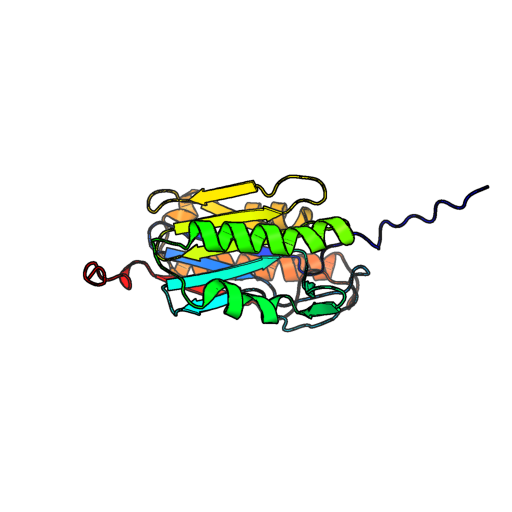L A N 1
ATOM 531 C CA . VAL A 1 68 ? 0.240 -4.283 -15.772 1.00 93.06 68 VAL A CA 1
ATOM 532 C C . VAL A 1 68 ? -0.141 -4.647 -1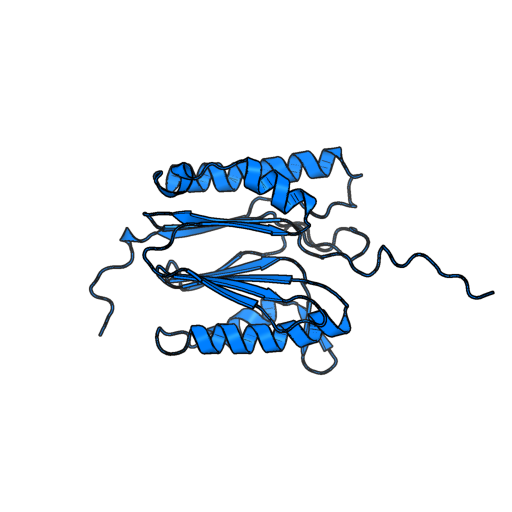7.200 1.00 93.06 68 VAL A C 1
ATOM 534 O O . VAL A 1 68 ? -0.582 -3.795 -17.970 1.00 93.06 68 VAL A O 1
ATOM 537 N N . TYR A 1 69 ? 0.018 -5.921 -17.559 1.00 93.44 69 TYR A N 1
ATOM 538 C CA . TYR A 1 69 ? -0.412 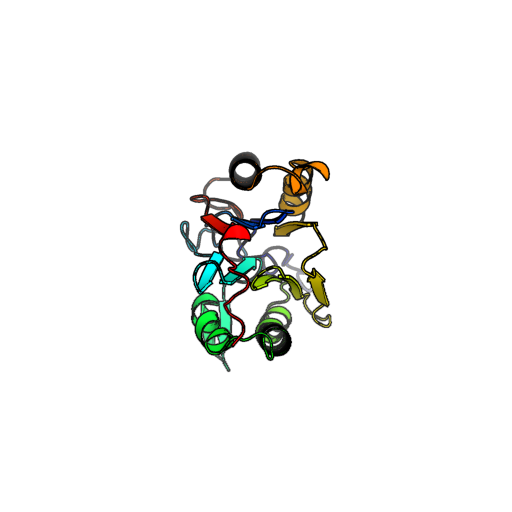-6.437 -18.854 1.00 93.44 69 TYR A CA 1
ATOM 539 C C . TYR A 1 69 ? -1.924 -6.677 -18.892 1.00 93.44 69 TYR A C 1
ATOM 541 O O . TYR A 1 69 ? -2.442 -7.528 -18.172 1.00 93.44 69 TYR A O 1
ATOM 549 N N . VAL A 1 70 ? -2.612 -6.016 -19.822 1.00 92.19 70 VAL A N 1
ATOM 550 C CA . VAL A 1 70 ? -3.979 -6.350 -20.241 1.00 92.19 70 VAL A CA 1
ATOM 551 C C . VAL A 1 70 ? -3.893 -6.908 -21.660 1.00 92.19 70 VAL A C 1
ATOM 553 O O . VAL A 1 70 ? -3.686 -6.196 -22.641 1.00 92.19 70 VAL A O 1
ATOM 556 N N . GLY A 1 71 ? -3.936 -8.238 -21.768 1.00 88.94 71 GLY A N 1
ATOM 557 C CA . GLY A 1 71 ? -3.614 -8.936 -23.013 1.00 88.94 71 GLY A CA 1
ATOM 558 C C . GLY A 1 71 ? -2.144 -8.745 -23.412 1.00 88.94 71 GLY A C 1
ATOM 559 O O . GLY A 1 71 ? -1.242 -9.327 -22.798 1.00 88.94 71 GLY A O 1
ATOM 560 N N . LYS A 1 72 ? -1.910 -7.967 -24.476 1.00 88.00 72 LYS A N 1
ATOM 561 C CA . LYS A 1 72 ? -0.567 -7.624 -24.984 1.00 88.00 72 LYS A CA 1
ATOM 562 C C . LYS A 1 72 ? -0.139 -6.190 -24.654 1.00 88.00 72 LYS A C 1
ATOM 564 O O . LYS A 1 72 ? 1.001 -5.840 -24.935 1.00 88.00 72 LYS A O 1
ATOM 569 N N . GLU A 1 73 ? -1.022 -5.383 -24.076 1.00 91.00 73 GLU A N 1
ATOM 570 C CA . GLU A 1 73 ? -0.766 -3.968 -23.803 1.00 91.00 73 GLU A CA 1
ATOM 571 C C . GLU A 1 73 ? -0.354 -3.759 -22.345 1.00 91.00 73 GLU A C 1
ATOM 573 O O . GLU A 1 73 ? -0.878 -4.425 -21.452 1.00 91.00 73 GLU A O 1
ATOM 578 N N . LEU A 1 74 ? 0.583 -2.836 -22.107 1.00 89.75 74 LEU A N 1
ATOM 579 C CA . LEU A 1 74 ? 0.940 -2.370 -20.768 1.00 89.75 74 LEU A CA 1
ATOM 580 C C . LEU A 1 74 ? 0.116 -1.130 -20.433 1.00 89.75 74 LEU A C 1
ATOM 582 O O . LEU A 1 74 ? 0.272 -0.086 -21.066 1.00 89.75 74 LEU A O 1
ATOM 586 N N . VAL A 1 75 ? -0.723 -1.238 -19.410 1.00 91.19 75 VAL A N 1
ATOM 587 C CA . VAL A 1 75 ? -1.555 -0.139 -18.910 1.00 91.19 75 VAL A CA 1
ATOM 588 C C . VAL A 1 75 ? -1.131 0.248 -17.502 1.00 91.19 75 VAL A C 1
ATOM 590 O O . VAL A 1 75 ? -0.469 -0.523 -16.809 1.00 91.19 75 VAL A O 1
ATOM 593 N N . ASP A 1 76 ? -1.500 1.449 -17.070 1.00 90.62 76 ASP A N 1
ATOM 594 C CA . ASP A 1 76 ? -1.294 1.872 -15.687 1.00 90.62 76 ASP A CA 1
ATOM 595 C C . ASP A 1 76 ? -2.121 1.000 -14.726 1.00 90.62 76 ASP A C 1
ATOM 597 O O . ASP A 1 76 ? -3.320 0.795 -14.941 1.00 90.62 76 ASP A O 1
ATOM 601 N N . ILE A 1 77 ? -1.495 0.498 -13.657 1.00 93.00 77 ILE A N 1
ATOM 602 C CA . ILE A 1 77 ? -2.160 -0.386 -12.688 1.00 93.00 77 ILE A CA 1
ATOM 603 C C . ILE A 1 77 ? -3.380 0.280 -12.040 1.00 93.00 77 ILE A C 1
ATOM 605 O O . ILE A 1 77 ? -4.391 -0.386 -11.797 1.00 93.00 77 ILE A O 1
ATOM 609 N N . ASN A 1 78 ? -3.333 1.600 -11.837 1.00 92.44 78 ASN A N 1
ATOM 610 C CA . ASN A 1 78 ? -4.422 2.354 -11.226 1.00 92.44 78 ASN A CA 1
ATOM 611 C C . ASN A 1 78 ? -5.706 2.302 -12.064 1.00 92.44 78 ASN A C 1
ATOM 613 O O . ASN A 1 78 ? -6.798 2.351 -11.500 1.00 92.44 78 ASN A O 1
ATOM 617 N N . GLY A 1 79 ? -5.591 2.150 -13.389 1.00 91.00 79 GLY A N 1
ATOM 618 C CA . GLY A 1 79 ? -6.739 2.006 -14.287 1.00 91.00 79 GLY A CA 1
ATOM 619 C C . GLY A 1 79 ? -7.519 0.704 -14.082 1.00 91.00 79 GLY A C 1
ATOM 620 O O . GLY A 1 79 ? -8.705 0.652 -14.385 1.00 91.00 79 GLY A O 1
ATOM 621 N N . THR A 1 80 ? -6.885 -0.328 -13.518 1.00 93.19 80 THR A N 1
ATOM 622 C CA . THR A 1 80 ? -7.489 -1.665 -13.368 1.00 93.19 80 THR A CA 1
ATOM 623 C C . THR A 1 80 ? -8.200 -1.868 -12.027 1.00 93.19 80 THR A C 1
ATOM 625 O O . THR A 1 80 ? -9.117 -2.681 -11.923 1.00 93.19 80 THR A O 1
ATOM 628 N N . LEU A 1 81 ? -7.835 -1.093 -10.997 1.00 91.12 81 LEU A N 1
ATOM 629 C CA . LEU A 1 81 ? -8.359 -1.239 -9.634 1.00 91.12 81 LEU A CA 1
ATOM 630 C C . LEU A 1 81 ? -9.885 -1.138 -9.555 1.00 91.12 81 LEU A C 1
ATOM 632 O O . LEU A 1 81 ? -10.539 -1.964 -8.919 1.00 91.12 81 LEU A O 1
ATOM 636 N N . LEU A 1 82 ? -10.461 -0.119 -10.194 1.00 86.38 82 LEU A N 1
ATOM 637 C CA . LEU A 1 82 ? -11.897 0.149 -10.104 1.00 86.38 82 LEU A CA 1
ATOM 638 C C . LEU A 1 82 ? -12.734 -0.999 -10.669 1.00 86.38 82 LEU A C 1
ATOM 640 O O . LEU A 1 82 ? -13.804 -1.280 -10.139 1.00 86.38 82 LEU A O 1
ATOM 644 N N . GLU A 1 83 ? -12.250 -1.676 -11.709 1.00 90.19 83 GLU A N 1
ATOM 645 C CA . GLU A 1 83 ? -12.977 -2.772 -12.349 1.00 90.19 83 GLU A CA 1
ATOM 646 C C . GLU A 1 83 ? -13.089 -3.989 -11.427 1.00 90.19 83 GLU A C 1
ATOM 648 O O . GLU A 1 83 ? -14.182 -4.531 -11.255 1.00 90.19 83 GLU A O 1
ATOM 653 N N . TYR A 1 84 ? -11.989 -4.371 -10.771 1.00 94.62 84 TYR A N 1
ATOM 654 C CA . TYR A 1 84 ? -11.962 -5.528 -9.870 1.00 94.62 84 TYR A CA 1
ATOM 655 C C . TYR A 1 84 ? -12.773 -5.302 -8.591 1.00 94.62 84 TYR A C 1
ATOM 657 O O . TYR A 1 84 ? -13.428 -6.221 -8.102 1.00 94.62 84 TYR A O 1
ATOM 665 N N . PHE A 1 85 ? -12.763 -4.079 -8.058 1.00 94.69 85 PHE A N 1
ATOM 666 C CA . PHE A 1 85 ? -13.377 -3.764 -6.766 1.00 94.69 85 PHE A CA 1
ATOM 667 C C . PHE A 1 85 ? -14.775 -3.126 -6.864 1.00 94.69 85 PHE A C 1
ATOM 669 O O . PHE A 1 85 ? -15.364 -2.789 -5.837 1.00 94.69 85 PHE A O 1
ATOM 676 N N . ARG A 1 86 ? -15.352 -2.993 -8.070 1.00 89.25 86 ARG A N 1
ATOM 677 C CA . ARG A 1 86 ? -16.636 -2.301 -8.307 1.00 89.25 86 ARG A CA 1
ATOM 678 C C . ARG A 1 86 ? -17.817 -2.841 -7.492 1.00 89.25 86 ARG A C 1
ATOM 680 O O . ARG A 1 86 ? -18.685 -2.069 -7.101 1.00 89.25 86 ARG A O 1
ATOM 687 N N . ALA A 1 87 ? -17.880 -4.155 -7.282 1.00 89.75 87 ALA A N 1
ATOM 688 C CA . ALA A 1 87 ? -19.002 -4.844 -6.634 1.00 89.75 87 ALA A CA 1
ATOM 689 C C . ALA A 1 87 ? -18.564 -5.579 -5.354 1.00 89.75 87 ALA A C 1
ATOM 691 O O . ALA A 1 87 ? -18.975 -6.712 -5.095 1.00 89.75 87 ALA A O 1
ATOM 692 N N . VAL A 1 88 ? -17.670 -4.956 -4.585 1.00 93.75 88 VAL A N 1
ATOM 693 C CA . VAL A 1 88 ? -17.123 -5.530 -3.352 1.00 93.75 88 VAL A CA 1
ATOM 694 C C . VAL A 1 88 ? -18.178 -5.662 -2.246 1.00 93.75 88 VAL A C 1
ATOM 696 O O . VAL A 1 88 ? -19.014 -4.786 -2.037 1.00 93.75 88 VAL A O 1
ATOM 699 N N . SER A 1 89 ? -18.126 -6.777 -1.526 1.00 93.38 89 SER A N 1
ATOM 700 C CA . SER A 1 89 ? -18.995 -7.132 -0.405 1.00 93.38 89 SER A CA 1
ATOM 701 C C . SER A 1 89 ? -18.283 -8.124 0.522 1.00 93.38 89 SER A C 1
ATOM 703 O O . SER A 1 89 ? -17.297 -8.751 0.128 1.00 93.38 89 SER A O 1
ATOM 705 N N . ASP A 1 90 ? -18.834 -8.357 1.714 1.00 92.06 90 ASP A N 1
ATOM 706 C CA . ASP A 1 90 ? -18.303 -9.353 2.660 1.00 92.06 90 ASP A CA 1
ATOM 707 C C . ASP A 1 90 ? -18.213 -10.761 2.054 1.00 92.06 90 ASP A C 1
ATOM 709 O O . ASP A 1 90 ? -17.317 -11.533 2.382 1.00 92.06 90 ASP A O 1
ATOM 713 N N . LYS A 1 91 ? -19.128 -11.097 1.136 1.00 94.25 91 LYS A N 1
ATOM 714 C CA . LYS A 1 91 ? -19.219 -12.433 0.534 1.00 94.25 91 LYS A CA 1
ATOM 715 C C . LYS A 1 91 ? -18.161 -12.694 -0.536 1.00 94.25 91 LYS A C 1
ATOM 717 O O . LYS A 1 91 ? -17.966 -13.848 -0.895 1.00 94.25 91 LYS A O 1
ATOM 722 N N . ASN A 1 92 ? -17.535 -11.653 -1.090 1.00 95.88 92 ASN A N 1
ATOM 723 C CA . ASN A 1 92 ? -16.670 -11.793 -2.266 1.00 95.88 92 ASN A CA 1
ATOM 724 C C . ASN A 1 92 ? -15.319 -11.072 -2.165 1.00 95.88 92 ASN A C 1
ATOM 726 O O . ASN A 1 92 ? -14.518 -11.211 -3.085 1.00 95.88 92 ASN A O 1
ATOM 730 N N . ILE A 1 93 ? -15.032 -10.335 -1.087 1.00 96.56 93 ILE A N 1
ATOM 731 C CA . ILE A 1 93 ? -13.764 -9.603 -0.946 1.00 96.56 93 ILE A CA 1
ATOM 732 C C . ILE A 1 93 ? -12.542 -10.524 -1.083 1.00 96.56 93 ILE A C 1
ATOM 734 O O . ILE A 1 93 ? -11.634 -10.208 -1.848 1.00 96.56 93 ILE A O 1
ATOM 738 N N . ALA A 1 94 ? -12.541 -11.693 -0.436 1.00 96.38 94 ALA A N 1
ATOM 739 C CA . ALA A 1 94 ? -11.434 -12.647 -0.529 1.00 96.38 94 ALA A CA 1
ATOM 740 C C . ALA A 1 94 ? -11.223 -13.155 -1.969 1.00 96.38 94 ALA A C 1
ATOM 742 O O . ALA A 1 94 ? -10.089 -13.222 -2.449 1.00 96.38 94 ALA A O 1
ATOM 743 N N . ASP A 1 95 ? -12.313 -13.438 -2.689 1.00 97.31 95 ASP A N 1
ATOM 744 C CA . ASP A 1 95 ? -12.264 -13.863 -4.091 1.00 97.31 95 ASP A CA 1
ATOM 745 C C . ASP A 1 95 ? -11.779 -12.744 -5.018 1.00 97.31 95 ASP A C 1
ATOM 747 O O . ASP A 1 95 ? -11.030 -13.009 -5.960 1.00 97.31 95 ASP A O 1
ATOM 751 N N . ILE A 1 96 ? -12.182 -11.494 -4.766 1.00 97.62 96 ILE A N 1
ATOM 752 C CA . ILE A 1 96 ? -11.707 -10.321 -5.512 1.00 97.62 96 ILE A CA 1
ATOM 753 C C . ILE A 1 96 ? -10.202 -10.145 -5.302 1.00 97.62 96 ILE A C 1
ATOM 755 O O . ILE A 1 96 ? -9.467 -10.027 -6.282 1.00 97.62 96 ILE A O 1
ATOM 759 N N . VAL A 1 97 ? -9.737 -10.182 -4.048 1.00 97.88 97 VAL A N 1
ATOM 760 C CA . VAL A 1 97 ? -8.312 -10.074 -3.700 1.00 97.88 97 VAL A CA 1
ATOM 761 C C . VAL A 1 97 ? -7.508 -11.170 -4.398 1.00 97.88 97 VAL A C 1
ATOM 763 O O . VAL A 1 97 ? -6.496 -10.877 -5.036 1.00 97.88 97 VAL A O 1
ATOM 766 N N . LYS A 1 98 ? -7.991 -12.417 -4.360 1.00 97.38 98 LYS A N 1
ATOM 767 C CA . LYS A 1 98 ? -7.352 -13.541 -5.048 1.00 97.38 98 LYS A CA 1
ATOM 768 C C . LYS A 1 98 ? -7.283 -13.321 -6.561 1.00 97.38 98 LYS A C 1
ATOM 770 O O . LYS A 1 98 ? -6.188 -13.356 -7.117 1.00 97.38 98 LYS A O 1
ATOM 775 N N . LYS A 1 99 ? -8.409 -13.036 -7.222 1.00 97.00 99 LYS A N 1
ATOM 776 C CA . LYS A 1 99 ? -8.458 -12.822 -8.681 1.00 97.00 99 LYS A CA 1
ATOM 777 C C . LYS A 1 99 ? -7.566 -11.670 -9.126 1.00 97.00 99 LYS A C 1
ATOM 779 O O . LYS A 1 99 ? -6.872 -11.781 -10.132 1.00 97.00 99 LYS A O 1
ATOM 784 N N . TYR A 1 100 ? -7.560 -10.575 -8.370 1.00 97.50 100 TYR A N 1
ATOM 785 C CA . TYR A 1 100 ? -6.699 -9.443 -8.679 1.00 97.50 100 TYR A CA 1
ATOM 786 C C . TYR A 1 100 ? -5.220 -9.805 -8.493 1.00 97.50 100 TYR A C 1
ATOM 788 O O . TYR A 1 100 ? -4.403 -9.477 -9.346 1.00 97.50 100 TYR A O 1
ATOM 796 N N . SER A 1 101 ? -4.868 -10.575 -7.457 1.00 97.19 101 SER A N 1
ATOM 797 C CA . SER A 1 101 ? -3.493 -11.065 -7.276 1.00 97.19 101 SER A CA 1
ATOM 798 C C . SER A 1 101 ? -3.020 -11.967 -8.423 1.00 97.19 101 SER A C 1
ATOM 800 O O . SER A 1 101 ? -1.889 -11.831 -8.885 1.00 97.19 101 SER A O 1
ATOM 802 N N . GLU A 1 102 ? -3.891 -12.842 -8.934 1.00 96.06 102 GLU A N 1
ATOM 803 C CA . GLU A 1 102 ? -3.606 -13.716 -10.077 1.00 96.06 102 GLU A CA 1
ATOM 804 C C . GLU A 1 102 ? -3.419 -12.906 -11.367 1.00 96.06 102 GLU A C 1
ATOM 806 O O . GLU A 1 102 ? -2.517 -13.189 -12.155 1.00 96.06 102 GLU A O 1
ATOM 811 N N . PHE A 1 103 ? -4.219 -11.855 -11.561 1.00 96.81 103 PHE A N 1
ATOM 812 C CA . PHE A 1 103 ? -4.056 -10.916 -12.669 1.00 96.81 103 PHE A CA 1
ATOM 813 C C . PHE A 1 103 ? -2.708 -10.182 -12.610 1.00 96.81 103 PHE A C 1
ATOM 815 O O . PHE A 1 103 ? -1.952 -10.175 -13.584 1.00 96.81 103 PHE A O 1
ATOM 822 N N . LEU A 1 104 ? -2.371 -9.617 -11.450 1.00 95.94 104 LEU A N 1
ATOM 823 C CA . LEU A 1 104 ? -1.111 -8.904 -11.230 1.00 95.94 104 LEU A CA 1
ATOM 824 C C . LEU A 1 104 ? 0.108 -9.814 -11.424 1.00 95.94 104 LEU A C 1
ATOM 826 O O . LEU A 1 104 ? 1.117 -9.397 -12.002 1.00 95.94 104 LEU A O 1
ATOM 830 N N . LYS A 1 105 ? -0.012 -11.085 -11.022 1.00 96.00 105 LYS A N 1
ATOM 831 C CA . LYS A 1 105 ? 1.049 -12.087 -11.130 1.00 96.00 105 LYS A CA 1
ATOM 832 C C . LYS A 1 105 ? 1.588 -12.261 -12.546 1.00 96.00 105 LYS A C 1
ATOM 834 O O . LYS A 1 105 ? 2.791 -12.443 -12.715 1.00 96.00 105 LYS A O 1
ATOM 839 N N . ILE A 1 106 ? 0.730 -12.149 -13.559 1.00 94.50 106 ILE A N 1
ATOM 840 C CA . ILE A 1 106 ? 1.136 -12.248 -14.967 1.00 94.50 106 ILE A CA 1
ATOM 841 C C . ILE A 1 106 ? 2.241 -11.234 -15.278 1.00 94.50 106 ILE A C 1
ATOM 843 O O . ILE A 1 106 ? 3.217 -11.559 -15.954 1.00 94.50 106 ILE A O 1
ATOM 847 N N . THR A 1 107 ? 2.103 -10.011 -14.766 1.00 93.81 107 THR A N 1
ATOM 848 C CA . THR A 1 107 ? 3.093 -8.954 -14.985 1.00 93.81 107 THR A CA 1
ATOM 849 C C . THR A 1 107 ? 4.346 -9.192 -14.160 1.00 93.81 107 THR A C 1
ATOM 851 O O . THR A 1 107 ? 5.441 -9.122 -14.710 1.00 93.81 107 THR A O 1
ATOM 854 N N . CYS A 1 108 ? 4.199 -9.547 -12.882 1.00 92.94 108 CYS A N 1
ATOM 855 C CA . CYS A 1 108 ? 5.329 -9.890 -12.017 1.00 92.94 108 CYS A CA 1
ATOM 856 C C . CYS A 1 108 ? 6.228 -10.977 -12.623 1.00 92.94 108 CYS A C 1
ATOM 858 O O . CYS A 1 108 ? 7.450 -10.848 -12.611 1.00 92.94 108 CYS A O 1
ATOM 860 N N . ASP A 1 109 ? 5.634 -12.015 -13.215 1.00 93.19 109 ASP A N 1
ATOM 861 C CA . ASP A 1 109 ? 6.384 -13.094 -13.862 1.00 93.19 109 ASP A CA 1
ATOM 862 C C . ASP A 1 109 ? 7.070 -12.664 -15.154 1.00 93.19 109 ASP A C 1
ATOM 864 O O . ASP A 1 109 ? 8.223 -13.029 -15.380 1.00 93.19 109 ASP A O 1
ATOM 868 N N . ARG A 1 110 ? 6.381 -11.889 -16.000 1.00 90.94 110 ARG A N 1
ATOM 869 C CA . ARG A 1 110 ? 6.936 -11.415 -17.278 1.00 90.94 110 ARG A CA 1
ATOM 870 C C . ARG A 1 110 ? 8.081 -10.431 -17.083 1.00 90.94 110 ARG A C 1
ATOM 872 O O . ARG A 1 110 ? 9.068 -10.496 -17.806 1.00 90.94 110 ARG A O 1
ATOM 879 N N . GLU A 1 111 ? 7.940 -9.541 -16.109 1.00 88.25 111 GLU A N 1
ATOM 880 C CA . GLU A 1 111 ? 8.905 -8.479 -15.831 1.00 88.25 111 GLU A CA 1
ATOM 881 C C . GLU A 1 111 ? 9.979 -8.899 -14.816 1.00 88.25 111 GLU A C 1
ATOM 883 O O . GLU A 1 111 ? 10.896 -8.124 -14.546 1.00 88.25 111 GLU A O 1
ATOM 888 N N . CYS A 1 112 ? 9.872 -10.107 -14.245 1.00 89.00 112 CYS A N 1
ATOM 889 C CA . CYS A 1 112 ? 10.704 -10.590 -13.139 1.00 89.00 112 CYS A CA 1
ATOM 890 C C . CYS A 1 112 ? 10.760 -9.589 -11.973 1.00 89.00 112 CYS A C 1
ATOM 892 O O . CYS A 1 112 ? 11.844 -9.230 -11.502 1.00 89.00 112 CYS A O 1
ATOM 894 N N . LYS A 1 113 ? 9.586 -9.107 -11.553 1.00 87.25 113 LYS A N 1
ATOM 895 C CA . LYS A 1 113 ? 9.428 -8.077 -10.522 1.00 87.25 113 LYS A CA 1
ATOM 896 C C . LYS A 1 113 ? 8.454 -8.509 -9.450 1.00 87.25 113 LYS A C 1
ATOM 898 O O . LYS A 1 113 ? 7.453 -9.164 -9.729 1.00 87.25 113 LYS A O 1
ATOM 903 N N . ASP A 1 114 ? 8.741 -8.063 -8.240 1.00 90.75 114 ASP A N 1
ATOM 904 C CA . ASP A 1 114 ? 7.921 -8.337 -7.076 1.00 90.75 114 ASP A CA 1
ATOM 905 C C . ASP A 1 114 ? 7.006 -7.152 -6.792 1.00 90.75 114 ASP A C 1
ATOM 907 O O . ASP A 1 114 ? 7.323 -5.996 -7.083 1.00 90.75 114 ASP A O 1
ATOM 911 N N . MET A 1 115 ? 5.846 -7.429 -6.216 1.00 93.31 115 MET A N 1
ATOM 912 C CA . MET A 1 115 ? 4.975 -6.377 -5.724 1.00 93.31 115 MET A CA 1
ATOM 913 C C . MET A 1 115 ? 4.250 -6.810 -4.464 1.00 93.31 115 MET A C 1
ATOM 915 O O . MET A 1 115 ? 4.111 -8.000 -4.171 1.00 93.31 115 MET A O 1
ATOM 919 N N . ARG A 1 116 ? 3.736 -5.814 -3.750 1.00 95.44 116 ARG A N 1
ATOM 920 C CA . ARG A 1 116 ? 2.854 -6.034 -2.615 1.00 95.44 116 ARG A CA 1
ATOM 921 C C . ARG A 1 116 ? 1.604 -5.189 -2.768 1.00 95.44 116 ARG A C 1
ATOM 923 O O . ARG A 1 116 ? 1.667 -4.013 -3.133 1.00 95.44 116 ARG A O 1
ATOM 930 N N . LEU A 1 117 ? 0.478 -5.828 -2.495 1.00 97.06 117 LEU A N 1
ATOM 931 C CA . LEU A 1 117 ? -0.848 -5.236 -2.499 1.00 97.06 117 LEU A CA 1
ATOM 932 C C . LEU A 1 117 ? -1.407 -5.302 -1.073 1.00 97.06 117 LEU A C 1
ATOM 934 O O . LEU A 1 117 ? -1.420 -6.362 -0.453 1.00 97.06 117 LEU A O 1
ATOM 938 N N . MET A 1 118 ? -1.881 -4.165 -0.577 1.00 98.12 118 MET A N 1
ATOM 939 C CA . MET A 1 118 ? -2.564 -4.029 0.706 1.00 98.12 118 MET A CA 1
ATOM 940 C C . MET A 1 118 ? -4.027 -3.711 0.438 1.00 98.12 118 MET A C 1
ATOM 942 O O . MET A 1 118 ? -4.319 -2.734 -0.245 1.00 98.12 118 MET A O 1
ATOM 946 N N . VAL A 1 119 ? -4.956 -4.499 0.967 1.00 98.31 119 VAL A N 1
ATOM 947 C CA . VAL A 1 119 ? -6.395 -4.243 0.822 1.00 98.31 119 VAL A CA 1
ATOM 948 C C . VAL A 1 119 ? -7.010 -4.178 2.206 1.00 98.31 119 VAL A C 1
ATOM 950 O O . VAL A 1 119 ? -7.179 -5.203 2.858 1.00 98.31 119 VAL A O 1
ATOM 953 N N . ALA A 1 120 ? -7.338 -2.975 2.663 1.00 98.06 120 ALA A N 1
ATOM 954 C CA . ALA A 1 120 ? -8.107 -2.790 3.882 1.00 98.06 120 ALA A CA 1
ATOM 955 C C . ALA A 1 120 ? -9.591 -2.740 3.537 1.00 98.06 120 ALA A C 1
ATOM 957 O O . ALA A 1 120 ? -10.024 -1.903 2.742 1.00 98.06 120 ALA A O 1
ATOM 958 N N . TYR A 1 121 ? -10.361 -3.641 4.140 1.00 97.00 121 TYR A N 1
ATOM 959 C CA . TYR A 1 121 ? -11.802 -3.734 3.960 1.00 97.00 121 TYR A CA 1
ATOM 960 C C . TYR A 1 121 ? -12.486 -3.828 5.320 1.00 97.00 121 TYR A C 1
ATOM 962 O O . TYR A 1 121 ? -12.267 -4.777 6.077 1.00 97.00 121 TYR A O 1
ATOM 970 N N . LYS A 1 122 ? -13.317 -2.836 5.644 1.00 94.56 122 LYS A N 1
ATOM 971 C CA . LYS A 1 122 ? -13.903 -2.659 6.978 1.00 94.56 122 LYS A CA 1
ATOM 972 C C . LYS A 1 122 ? -12.816 -2.703 8.069 1.00 94.56 122 LYS A C 1
ATOM 974 O O . LYS A 1 122 ? -11.922 -1.863 8.067 1.00 94.56 122 LYS A O 1
ATOM 979 N N . LYS A 1 123 ? -12.879 -3.679 8.980 1.00 95.25 123 LYS A N 1
ATOM 980 C CA . LYS A 1 123 ? -11.917 -3.896 10.073 1.00 95.25 123 LYS A CA 1
ATOM 981 C C . LYS A 1 123 ? -10.850 -4.948 9.750 1.00 95.25 123 LYS A C 1
ATOM 983 O O . LYS A 1 123 ? -10.082 -5.329 10.627 1.00 95.25 123 LYS A O 1
ATOM 988 N N . THR A 1 124 ? -10.784 -5.400 8.500 1.00 96.25 124 THR A N 1
ATOM 989 C CA . THR A 1 124 ? -9.852 -6.436 8.045 1.00 96.25 124 THR A CA 1
ATOM 990 C C . THR A 1 124 ? -8.782 -5.866 7.123 1.00 96.25 124 THR A C 1
ATOM 992 O O . THR A 1 124 ? -9.000 -4.856 6.446 1.00 96.25 124 THR A O 1
ATOM 995 N N . LEU A 1 125 ? -7.628 -6.529 7.078 1.00 98.31 125 LEU A N 1
ATOM 996 C CA . LEU A 1 125 ? -6.534 -6.197 6.171 1.00 98.31 125 LEU A CA 1
ATOM 997 C C . LEU A 1 125 ? -6.057 -7.461 5.455 1.00 98.31 125 LEU A C 1
ATOM 999 O O . LEU A 1 125 ? -5.765 -8.469 6.089 1.00 98.31 125 LEU A O 1
ATOM 1003 N N . TYR A 1 126 ? -5.944 -7.388 4.134 1.00 98.31 126 TYR A N 1
ATOM 1004 C CA . TYR A 1 126 ? -5.266 -8.387 3.320 1.00 98.31 126 TYR A CA 1
ATOM 1005 C C . TYR A 1 126 ? -3.907 -7.838 2.909 1.00 98.31 126 TYR A C 1
ATOM 1007 O O . TYR A 1 126 ? -3.825 -6.767 2.303 1.00 98.31 126 TYR A O 1
ATOM 1015 N N . ARG A 1 127 ? -2.854 -8.596 3.198 1.00 97.81 127 ARG A N 1
ATOM 1016 C CA . ARG A 1 127 ? -1.512 -8.378 2.666 1.00 97.81 127 ARG A CA 1
ATOM 1017 C C . ARG A 1 127 ? -1.253 -9.443 1.616 1.00 97.81 127 ARG A C 1
ATOM 1019 O O . ARG A 1 127 ? -1.287 -10.633 1.911 1.00 97.81 127 ARG A O 1
ATOM 1026 N N . VAL A 1 128 ? -0.965 -9.015 0.397 1.00 97.94 128 VAL A N 1
ATOM 1027 C CA . VAL A 1 128 ? -0.698 -9.918 -0.717 1.00 97.94 128 VAL A CA 1
ATOM 1028 C C . VAL A 1 128 ? 0.718 -9.702 -1.222 1.00 97.94 128 VAL A C 1
ATOM 1030 O O . VAL A 1 128 ? 1.025 -8.652 -1.785 1.00 97.94 128 VAL A O 1
ATOM 1033 N N . ASP A 1 129 ? 1.565 -10.710 -1.041 1.00 96.12 129 ASP A N 1
ATOM 1034 C CA . ASP A 1 129 ? 2.917 -10.771 -1.586 1.00 96.12 129 ASP A CA 1
ATOM 1035 C C . ASP A 1 129 ? 2.904 -11.492 -2.934 1.00 96.12 129 ASP A C 1
ATOM 1037 O O . ASP A 1 129 ? 2.613 -12.688 -3.022 1.00 96.12 129 ASP A O 1
ATOM 1041 N N . ILE A 1 130 ? 3.247 -10.766 -3.996 1.00 95.56 130 ILE A N 1
ATOM 1042 C CA . ILE A 1 130 ? 3.273 -11.278 -5.365 1.00 95.56 130 ILE A CA 1
ATOM 1043 C C . ILE A 1 130 ? 4.728 -11.312 -5.813 1.00 95.56 130 ILE A C 1
ATOM 1045 O O . ILE A 1 130 ? 5.264 -10.340 -6.342 1.00 95.56 130 ILE A O 1
ATOM 1049 N N . ILE A 1 131 ? 5.368 -12.450 -5.553 1.00 91.88 131 ILE A N 1
ATOM 1050 C CA . ILE A 1 131 ? 6.776 -12.676 -5.876 1.00 91.88 131 ILE A CA 1
ATOM 1051 C C . ILE A 1 131 ? 6.878 -13.384 -7.226 1.00 91.88 131 ILE A C 1
ATOM 1053 O O . ILE A 1 131 ? 6.206 -14.399 -7.453 1.00 91.88 131 ILE A O 1
ATOM 1057 N N . HIS A 1 132 ? 7.721 -12.872 -8.122 1.00 90.25 132 HIS A N 1
ATOM 1058 C CA . HIS A 1 132 ? 7.973 -13.492 -9.419 1.00 90.25 132 HIS A CA 1
ATOM 1059 C C . HIS A 1 132 ? 8.380 -14.967 -9.243 1.00 90.25 132 HIS A C 1
ATOM 1061 O O . HIS A 1 132 ? 9.108 -15.344 -8.324 1.00 90.25 132 HIS A O 1
ATOM 1067 N N . HIS A 1 133 ? 7.846 -15.835 -10.102 1.00 86.62 133 HIS A N 1
ATOM 1068 C CA . HIS A 1 133 ? 8.010 -17.294 -10.070 1.00 86.62 133 HIS A CA 1
ATOM 1069 C C . HIS A 1 133 ? 7.512 -18.036 -8.811 1.00 86.62 133 HIS A C 1
ATOM 1071 O O . HIS A 1 133 ? 7.707 -19.248 -8.722 1.00 86.62 133 HIS A O 1
ATOM 1077 N N . LYS A 1 134 ? 6.822 -17.383 -7.864 1.00 90.88 134 LYS A N 1
ATOM 1078 C CA . LYS A 1 134 ? 6.185 -18.049 -6.705 1.00 90.88 134 LYS A CA 1
ATOM 1079 C C . LYS A 1 134 ? 4.665 -17.947 -6.762 1.00 90.88 134 LYS A C 1
ATOM 1081 O O . LYS A 1 134 ? 4.137 -17.125 -7.490 1.00 90.88 134 LYS A O 1
ATOM 1086 N N . ILE A 1 135 ? 3.931 -18.774 -6.026 1.00 90.50 135 ILE A N 1
ATOM 1087 C CA . ILE A 1 135 ? 2.479 -18.570 -5.872 1.00 90.50 135 ILE A CA 1
ATOM 1088 C C . ILE A 1 135 ? 2.267 -17.317 -5.000 1.00 90.50 135 ILE A C 1
ATOM 1090 O O . ILE A 1 135 ? 3.016 -17.164 -4.031 1.00 90.50 135 ILE A O 1
ATOM 1094 N N . PRO A 1 136 ? 1.304 -16.424 -5.318 1.00 94.12 136 PRO A N 1
ATOM 1095 C CA . PRO A 1 136 ? 0.987 -15.296 -4.448 1.00 94.12 136 PRO A CA 1
ATOM 1096 C C . PRO A 1 136 ? 0.680 -15.757 -3.019 1.00 94.12 136 PRO A C 1
ATOM 1098 O O . PRO A 1 136 ? -0.111 -16.680 -2.820 1.00 94.12 136 PRO A O 1
ATOM 1101 N N . SER A 1 137 ? 1.301 -15.113 -2.033 1.00 96.38 137 SER A N 1
ATOM 1102 C CA . SER A 1 137 ? 0.989 -15.333 -0.620 1.00 96.38 137 SER A CA 1
ATOM 1103 C C . SER A 1 137 ? -0.037 -14.298 -0.182 1.00 96.38 137 SER A C 1
ATOM 1105 O O . SER A 1 137 ? 0.165 -13.108 -0.412 1.00 96.38 137 SER A O 1
ATOM 1107 N N . ILE A 1 138 ? -1.135 -14.744 0.425 1.00 97.06 138 ILE A N 1
ATOM 1108 C CA . ILE A 1 138 ? -2.191 -13.872 0.941 1.00 97.06 138 ILE A CA 1
ATOM 1109 C C . ILE A 1 138 ? -2.269 -14.091 2.448 1.00 97.06 138 ILE A C 1
ATOM 1111 O O . ILE A 1 138 ? -2.715 -15.141 2.906 1.00 97.06 138 ILE A O 1
ATOM 1115 N N . GLU A 1 139 ? -1.841 -13.090 3.204 1.00 97.25 139 GLU A N 1
ATOM 1116 C CA . GLU A 1 139 ? -2.018 -13.012 4.650 1.00 97.25 139 GLU A CA 1
ATOM 1117 C C . GLU A 1 139 ? -3.279 -12.193 4.950 1.00 97.25 139 GLU A C 1
ATOM 1119 O O . GLU A 1 139 ? -3.521 -11.144 4.345 1.00 97.25 139 GLU A O 1
ATOM 1124 N N . PHE A 1 140 ? -4.104 -12.694 5.868 1.00 96.06 140 PHE A N 1
ATOM 1125 C CA . PHE A 1 140 ? -5.359 -12.071 6.273 1.00 96.06 140 PHE A CA 1
ATOM 1126 C C . PHE A 1 140 ? -5.310 -11.748 7.760 1.00 96.06 140 PHE A C 1
ATOM 1128 O O . PHE A 1 140 ? -5.119 -12.647 8.573 1.00 96.06 140 PHE A O 1
ATOM 1135 N N . TYR A 1 141 ? -5.528 -10.477 8.081 1.00 97.00 141 TYR A N 1
ATOM 1136 C CA . TYR A 1 141 ? -5.619 -9.967 9.439 1.00 97.00 141 TYR A CA 1
ATOM 1137 C C . TYR A 1 141 ? -7.083 -9.677 9.750 1.00 97.00 141 TYR A C 1
ATOM 1139 O O . TYR A 1 141 ? -7.682 -8.742 9.199 1.00 97.00 141 TYR A O 1
ATOM 1147 N N . ASN A 1 142 ? -7.657 -10.489 10.630 1.00 94.25 142 ASN A N 1
ATOM 1148 C CA . ASN A 1 142 ? -9.034 -10.330 11.080 1.00 94.25 142 ASN A CA 1
ATOM 1149 C C . ASN A 1 142 ? -9.187 -9.127 12.026 1.00 94.25 142 ASN A C 1
ATOM 1151 O O . ASN A 1 142 ? -8.207 -8.485 12.405 1.00 94.25 142 ASN A O 1
ATOM 1155 N N . ASP A 1 143 ? -10.418 -8.826 12.436 1.00 90.56 143 ASP A N 1
ATOM 1156 C CA 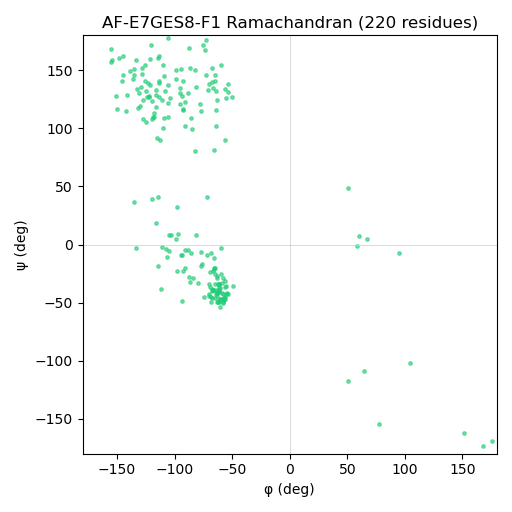. ASP A 1 143 ? -10.766 -7.671 13.274 1.00 90.56 143 ASP A CA 1
ATOM 1157 C C . ASP A 1 143 ? -9.896 -7.517 14.536 1.00 90.56 143 ASP A C 1
ATOM 1159 O O . ASP A 1 143 ? -9.538 -6.392 14.884 1.00 90.56 143 ASP A O 1
ATOM 1163 N N . ASN A 1 144 ? -9.482 -8.623 15.163 1.00 90.00 144 ASN A N 1
ATOM 1164 C CA . ASN A 1 144 ? -8.735 -8.635 16.426 1.00 90.00 144 ASN A CA 1
ATOM 1165 C C . ASN A 1 144 ? -7.209 -8.685 16.254 1.00 90.00 144 ASN A C 1
ATOM 1167 O O . ASN A 1 144 ? -6.476 -8.551 17.233 1.00 90.00 144 ASN A O 1
ATOM 1171 N N . GLU A 1 145 ? -6.716 -8.896 15.036 1.00 96.06 145 GLU A N 1
ATOM 1172 C CA . GLU A 1 145 ? -5.281 -8.963 14.755 1.00 96.06 145 GLU A CA 1
ATOM 1173 C C . GLU A 1 145 ? -4.736 -7.570 14.450 1.00 96.06 145 GLU A C 1
ATOM 1175 O O . GLU A 1 145 ? -5.298 -6.831 13.646 1.00 96.06 145 GLU A O 1
ATOM 1180 N N . LEU A 1 146 ? -3.643 -7.192 15.102 1.00 97.00 146 LEU A N 1
ATOM 1181 C CA . LEU A 1 146 ? -2.998 -5.894 14.922 1.00 97.00 146 LEU A CA 1
ATOM 1182 C C . LEU A 1 146 ? -1.632 -6.113 14.290 1.00 97.00 146 LEU A C 1
ATOM 1184 O O . LEU A 1 146 ? -0.938 -7.059 14.667 1.00 97.00 146 LEU A O 1
ATOM 1188 N N . ASP A 1 147 ? -1.246 -5.240 13.363 1.00 97.56 147 ASP A N 1
ATOM 1189 C CA . ASP A 1 147 ? 0.093 -5.297 12.782 1.00 97.56 147 ASP A CA 1
ATOM 1190 C C . ASP A 1 147 ? 0.567 -3.936 12.255 1.00 97.56 147 ASP A C 1
ATOM 1192 O O . ASP A 1 147 ? -0.231 -3.041 11.952 1.00 97.56 147 ASP A O 1
ATOM 1196 N N . ILE A 1 148 ? 1.887 -3.807 12.129 1.00 97.81 148 ILE A N 1
ATOM 1197 C CA . ILE A 1 148 ? 2.574 -2.705 11.456 1.00 97.81 148 ILE A CA 1
ATOM 1198 C C . ILE A 1 148 ? 3.366 -3.309 10.309 1.00 97.81 148 ILE A C 1
ATOM 1200 O O . ILE A 1 148 ? 4.368 -3.991 10.511 1.00 97.81 148 ILE A O 1
ATOM 1204 N N . ILE A 1 149 ? 2.916 -3.036 9.093 1.00 97.00 149 ILE A N 1
ATOM 1205 C CA . ILE A 1 149 ? 3.443 -3.658 7.890 1.00 97.00 149 ILE A CA 1
ATOM 1206 C C . ILE A 1 149 ? 4.081 -2.584 7.025 1.00 97.00 149 ILE A C 1
ATOM 1208 O O . ILE A 1 149 ? 3.401 -1.681 6.539 1.00 97.00 149 ILE A O 1
ATOM 1212 N N . THR A 1 150 ? 5.381 -2.700 6.783 1.00 95.94 150 THR A N 1
ATOM 1213 C CA . THR A 1 150 ? 6.072 -1.900 5.771 1.00 95.94 150 THR A CA 1
ATOM 1214 C C . THR A 1 150 ? 6.159 -2.656 4.453 1.00 95.94 150 THR A C 1
ATOM 1216 O O . THR A 1 150 ? 6.147 -3.888 4.398 1.00 95.94 150 THR A O 1
ATOM 1219 N N . SER A 1 151 ? 6.200 -1.917 3.353 1.00 94.50 151 SER A N 1
ATOM 1220 C CA . SER A 1 151 ? 6.202 -2.459 2.001 1.00 94.50 151 SER A CA 1
ATOM 1221 C C . SER A 1 151 ? 7.048 -1.609 1.078 1.00 94.50 151 SER A C 1
ATOM 1223 O O . SER A 1 151 ? 6.998 -0.383 1.178 1.00 94.50 151 SER A O 1
ATOM 1225 N N . GLY A 1 152 ? 7.802 -2.242 0.177 1.00 90.44 152 GLY A N 1
ATOM 1226 C CA . GLY A 1 152 ? 8.771 -1.493 -0.597 1.00 90.44 152 GLY A CA 1
ATOM 1227 C C . GLY A 1 152 ? 10.006 -2.218 -1.089 1.00 90.44 152 GLY A C 1
ATOM 1228 O O . GLY A 1 152 ? 10.055 -3.445 -1.109 1.00 90.44 152 GLY A O 1
ATOM 1229 N N . GLU A 1 153 ? 11.023 -1.437 -1.461 1.00 87.62 153 GLU A N 1
ATOM 1230 C CA . GLU A 1 153 ? 12.395 -1.952 -1.477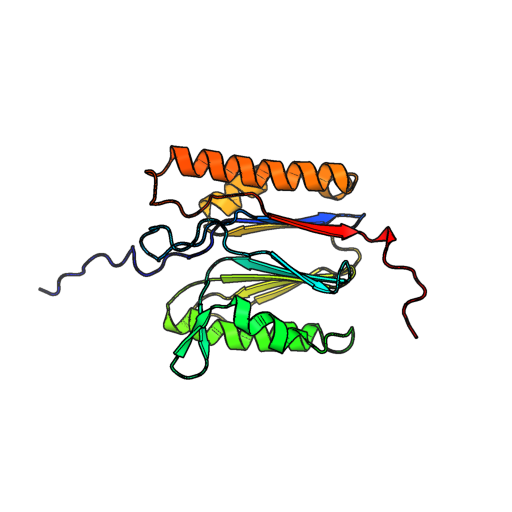 1.00 87.62 153 GLU A CA 1
ATOM 1231 C C . GLU A 1 153 ? 12.842 -2.294 -0.046 1.00 87.62 153 GLU A C 1
ATOM 1233 O O . GLU A 1 153 ? 12.454 -1.643 0.926 1.00 87.62 153 GLU A O 1
ATOM 1238 N N . GLU A 1 154 ? 13.654 -3.346 0.071 1.00 86.94 154 GLU A N 1
ATOM 1239 C CA . GLU A 1 154 ? 14.037 -3.968 1.345 1.00 86.94 154 GLU A CA 1
ATOM 1240 C C . GLU A 1 154 ? 14.644 -2.972 2.346 1.00 86.94 154 GLU A C 1
ATOM 1242 O O . GLU A 1 154 ? 14.279 -2.984 3.520 1.00 86.94 154 GLU A O 1
ATOM 1247 N N . GLU A 1 155 ? 15.505 -2.067 1.873 1.00 88.25 155 GLU A N 1
ATOM 1248 C CA . GLU A 1 155 ? 16.129 -1.025 2.695 1.00 88.25 155 GLU A CA 1
ATOM 1249 C C . GLU A 1 155 ? 15.082 -0.133 3.383 1.00 88.25 155 GLU A C 1
ATOM 1251 O O . GLU A 1 155 ? 15.104 0.017 4.607 1.00 88.25 155 GLU A O 1
ATOM 1256 N N . HIS A 1 156 ? 14.113 0.387 2.625 1.00 91.50 156 HIS A N 1
ATOM 1257 C CA . HIS A 1 156 ? 13.053 1.243 3.165 1.00 91.50 156 HIS A CA 1
ATOM 1258 C C . HIS A 1 156 ? 12.076 0.466 4.044 1.00 91.50 156 HIS A C 1
ATOM 1260 O O . HIS A 1 156 ? 11.577 0.990 5.038 1.00 91.50 156 HIS A O 1
ATOM 1266 N N . MET A 1 157 ? 11.809 -0.801 3.714 1.00 91.50 157 MET A N 1
ATOM 1267 C CA . MET A 1 157 ? 10.969 -1.652 4.554 1.00 91.50 157 MET A CA 1
ATOM 1268 C C . MET A 1 157 ? 11.558 -1.829 5.955 1.00 91.50 157 MET A C 1
ATOM 1270 O O . MET A 1 157 ? 10.831 -1.693 6.942 1.00 91.50 157 MET A O 1
ATOM 1274 N N . ILE A 1 158 ? 12.857 -2.128 6.043 1.00 91.25 158 ILE A N 1
ATOM 1275 C CA . ILE A 1 158 ? 13.551 -2.359 7.316 1.00 91.25 158 ILE A CA 1
ATOM 1276 C C . ILE A 1 158 ? 13.651 -1.053 8.109 1.00 91.25 158 ILE A C 1
ATOM 1278 O O . ILE A 1 158 ? 13.279 -1.018 9.283 1.00 91.25 158 ILE A O 1
ATOM 1282 N N . ASN A 1 159 ? 14.104 0.031 7.475 1.00 90.75 159 ASN A N 1
ATOM 1283 C CA . ASN A 1 159 ? 14.263 1.329 8.139 1.00 90.75 159 ASN A CA 1
ATOM 1284 C C . ASN A 1 159 ? 12.921 1.904 8.606 1.00 90.75 159 ASN A C 1
ATOM 1286 O O . ASN A 1 159 ? 12.788 2.336 9.755 1.00 90.75 159 ASN A O 1
ATOM 1290 N N . GLY A 1 160 ? 11.899 1.795 7.759 1.00 91.38 160 GLY A N 1
ATOM 1291 C CA . GLY A 1 160 ? 10.532 2.157 8.085 1.00 91.38 160 GLY A CA 1
ATOM 1292 C C . GLY A 1 160 ? 10.014 1.429 9.321 1.00 91.38 160 GLY A C 1
ATOM 1293 O O . GLY A 1 160 ? 9.491 2.066 10.233 1.00 91.38 160 GLY A O 1
ATOM 1294 N N . LEU A 1 161 ? 10.219 0.109 9.400 1.00 93.06 161 LEU A N 1
ATOM 1295 C CA . LEU A 1 161 ? 9.738 -0.706 10.518 1.00 93.06 161 LEU A CA 1
ATOM 1296 C C . LEU A 1 161 ? 10.415 -0.323 11.844 1.00 93.06 161 LEU A C 1
ATOM 1298 O O . LEU A 1 161 ? 9.760 -0.313 12.884 1.00 93.06 161 LEU A O 1
ATOM 1302 N N . ASN A 1 162 ? 11.688 0.080 11.802 1.00 93.12 162 ASN A N 1
ATOM 1303 C CA . ASN A 1 162 ? 12.431 0.554 12.976 1.00 93.12 162 ASN A CA 1
ATOM 1304 C C . ASN A 1 162 ? 11.884 1.871 13.562 1.00 93.12 162 ASN A C 1
ATOM 1306 O O . ASN A 1 162 ? 12.258 2.246 14.672 1.00 93.12 162 ASN A O 1
ATOM 1310 N N . SER A 1 163 ? 10.994 2.569 12.848 1.00 92.31 163 SER A N 1
ATOM 1311 C CA . SER A 1 163 ? 10.321 3.777 13.347 1.00 92.31 163 SER A CA 1
ATOM 1312 C C . SER A 1 163 ? 9.182 3.474 14.330 1.00 92.31 163 SER A C 1
ATOM 1314 O O . SER A 1 163 ? 8.604 4.402 14.902 1.00 92.31 163 SER A O 1
ATOM 1316 N N . PHE A 1 164 ? 8.843 2.197 14.525 1.00 96.50 164 PHE A N 1
ATOM 1317 C CA . PHE A 1 164 ? 7.666 1.782 15.276 1.00 96.50 164 PHE A CA 1
ATOM 1318 C C . PHE A 1 164 ? 7.993 0.807 16.402 1.00 96.50 164 PHE A C 1
ATOM 1320 O O . PHE A 1 164 ? 8.942 0.025 16.350 1.00 96.50 164 PHE A O 1
ATOM 1327 N N . THR A 1 165 ? 7.135 0.807 17.416 1.00 95.06 165 THR A N 1
ATOM 1328 C CA . THR A 1 165 ? 7.102 -0.226 18.452 1.00 95.06 165 THR A CA 1
ATOM 1329 C C . THR A 1 165 ? 5.733 -0.896 18.481 1.00 95.06 165 THR A C 1
ATOM 1331 O O . THR A 1 165 ? 4.730 -0.336 18.043 1.00 95.06 165 THR A O 1
ATOM 1334 N N . ARG A 1 166 ? 5.644 -2.104 19.054 1.00 91.94 166 ARG A N 1
ATOM 1335 C CA . ARG A 1 166 ? 4.360 -2.824 19.158 1.00 91.94 166 ARG A CA 1
ATOM 1336 C C . ARG A 1 166 ? 3.278 -2.040 19.909 1.00 91.94 166 ARG A C 1
ATOM 1338 O O . ARG A 1 166 ? 2.100 -2.225 19.623 1.00 91.94 166 ARG A O 1
ATOM 1345 N N . SER A 1 167 ? 3.654 -1.170 20.850 1.00 94.94 167 SER A N 1
ATOM 1346 C CA . SER A 1 167 ? 2.696 -0.333 21.584 1.00 94.94 167 SER A CA 1
ATOM 1347 C C . SER A 1 167 ? 1.996 0.692 20.692 1.00 94.94 167 SER A C 1
ATOM 1349 O O . SER A 1 167 ? 0.912 1.147 21.040 1.00 94.94 167 SER A O 1
ATOM 1351 N N . ASP A 1 168 ? 2.565 1.025 19.530 1.00 95.50 168 ASP A N 1
ATOM 1352 C CA . ASP A 1 168 ? 1.968 2.001 18.618 1.00 95.50 168 ASP A CA 1
ATOM 1353 C C . ASP A 1 168 ? 0.608 1.551 18.076 1.00 95.50 168 ASP A C 1
ATOM 1355 O O . ASP A 1 168 ? -0.263 2.384 17.842 1.00 95.50 168 ASP A O 1
ATOM 1359 N N . MET A 1 169 ? 0.364 0.240 17.990 1.00 96.38 169 MET A N 1
ATOM 1360 C CA . MET A 1 169 ? -0.930 -0.325 17.585 1.00 96.38 169 MET A CA 1
ATOM 1361 C C . MET A 1 169 ? -2.056 -0.100 18.611 1.00 96.38 169 MET A C 1
ATOM 1363 O O . MET A 1 169 ? -3.217 -0.398 18.328 1.00 96.38 169 MET A O 1
ATOM 1367 N N . PHE A 1 170 ? -1.737 0.429 19.793 1.00 97.38 170 PHE A N 1
ATOM 1368 C CA . PHE A 1 170 ? -2.697 0.720 20.861 1.00 97.38 170 PHE A CA 1
ATOM 1369 C C . PHE A 1 170 ? -2.895 2.224 21.098 1.00 97.38 170 PHE A C 1
ATOM 1371 O O . PHE A 1 170 ? -3.724 2.610 21.920 1.00 97.38 170 PHE A O 1
ATOM 1378 N N . ASN A 1 171 ? -2.166 3.078 20.374 1.00 96.94 171 ASN A N 1
ATOM 1379 C CA . ASN A 1 171 ? -2.332 4.527 20.447 1.00 96.94 171 ASN A CA 1
ATOM 1380 C C . ASN A 1 171 ? -3.617 4.995 19.736 1.00 96.94 171 ASN A C 1
ATOM 1382 O O . ASN A 1 171 ? -4.250 4.255 18.972 1.00 96.94 171 ASN A O 1
ATOM 1386 N N . SER A 1 172 ? -3.997 6.257 19.970 1.00 97.12 172 SER A N 1
ATOM 1387 C CA . SER A 1 172 ? -5.090 6.898 19.232 1.00 97.12 172 SER A CA 1
ATOM 1388 C C . SER A 1 172 ? -4.796 6.937 17.730 1.00 97.12 172 SER A C 1
ATOM 1390 O O . SER A 1 172 ? -3.641 6.919 17.299 1.00 97.12 172 SER A O 1
ATOM 1392 N N . LEU A 1 173 ? -5.856 6.991 16.920 1.00 96.69 173 LEU A N 1
ATOM 1393 C CA . LEU A 1 173 ? -5.726 6.981 15.463 1.00 96.69 173 LEU A CA 1
ATOM 1394 C C . LEU A 1 173 ? -4.936 8.193 14.937 1.00 96.69 173 LEU A C 1
ATOM 1396 O O . LEU A 1 173 ? -4.150 8.033 14.008 1.00 96.69 173 LEU A O 1
ATOM 1400 N N . ASP A 1 174 ? -5.064 9.355 15.585 1.00 97.75 174 ASP A N 1
ATOM 1401 C CA . ASP A 1 174 ? -4.313 10.570 15.242 1.00 97.75 174 ASP A CA 1
ATOM 1402 C C . ASP A 1 174 ? -2.804 10.404 15.476 1.00 97.75 174 ASP A C 1
ATOM 1404 O O . ASP A 1 174 ? -2.007 10.693 14.587 1.00 97.75 174 ASP A O 1
ATOM 1408 N N . ILE A 1 175 ? -2.400 9.843 16.624 1.00 97.69 175 ILE A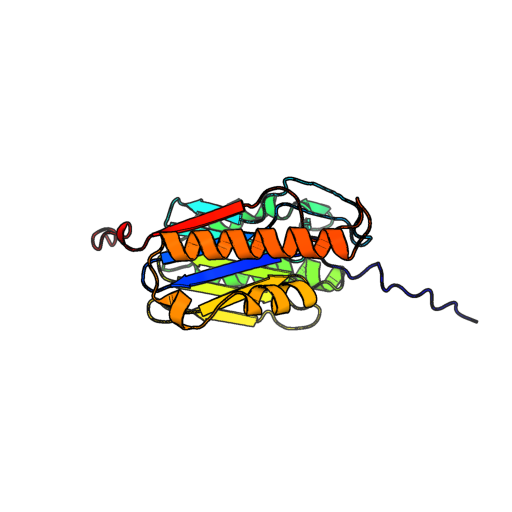 N 1
ATOM 1409 C CA . ILE A 1 175 ? -0.981 9.577 16.926 1.00 97.69 175 ILE A CA 1
ATOM 1410 C C . ILE A 1 175 ? -0.403 8.570 15.926 1.00 97.69 175 ILE A C 1
ATOM 1412 O O . ILE A 1 175 ? 0.727 8.710 15.458 1.00 97.69 175 ILE A O 1
ATOM 1416 N N . VAL A 1 176 ? -1.175 7.534 15.592 1.00 97.38 176 VAL A N 1
ATOM 1417 C CA . VAL A 1 176 ? -0.757 6.523 14.615 1.00 97.38 176 VAL A CA 1
ATOM 1418 C C . VAL A 1 176 ? -0.613 7.126 13.217 1.00 97.38 176 VAL A C 1
ATOM 1420 O O . VAL A 1 176 ? 0.347 6.805 12.516 1.00 97.38 176 VAL A O 1
ATOM 1423 N N . LEU A 1 177 ? -1.513 8.032 12.825 1.00 98.31 177 LEU A N 1
ATOM 1424 C CA . LEU A 1 177 ? -1.407 8.775 11.573 1.00 98.31 177 LEU A CA 1
ATOM 1425 C C . LEU A 1 177 ? -0.143 9.637 11.527 1.00 98.31 177 LEU A C 1
ATOM 1427 O O . LEU A 1 177 ? 0.605 9.557 10.552 1.00 98.31 177 LEU A O 1
ATOM 1431 N N . GLU A 1 178 ? 0.119 10.422 12.573 1.00 98.25 178 GLU A N 1
ATOM 1432 C CA . GLU A 1 178 ? 1.313 11.270 12.665 1.00 98.25 178 GLU A CA 1
ATOM 1433 C C . GLU A 1 178 ? 2.596 10.446 12.528 1.00 98.25 178 GLU A C 1
ATOM 1435 O O . GLU A 1 178 ? 3.471 10.784 11.729 1.00 98.25 178 GLU A O 1
ATOM 1440 N N . LYS A 1 179 ? 2.678 9.307 13.228 1.00 97.62 179 LYS A N 1
ATOM 1441 C CA . LYS A 1 179 ? 3.810 8.378 13.111 1.00 97.62 179 LYS A CA 1
ATOM 1442 C C . LYS A 1 179 ? 3.944 7.786 11.709 1.00 97.62 179 LYS A C 1
ATOM 1444 O O . LYS A 1 179 ? 5.055 7.695 11.188 1.00 97.62 179 LYS A O 1
ATOM 1449 N N . GLY A 1 180 ? 2.830 7.403 11.084 1.00 97.94 180 GLY A N 1
ATOM 1450 C CA . GLY A 1 180 ? 2.813 6.911 9.706 1.00 97.94 180 GLY A CA 1
ATOM 1451 C C . GLY A 1 180 ? 3.367 7.941 8.718 1.00 97.94 180 GLY A C 1
ATOM 1452 O O . GLY A 1 180 ? 4.241 7.617 7.915 1.00 97.94 180 GLY A O 1
ATOM 1453 N N . ILE A 1 181 ? 2.924 9.197 8.820 1.00 98.44 181 ILE A N 1
ATOM 1454 C CA . ILE A 1 181 ? 3.427 10.310 8.000 1.00 98.44 181 ILE A CA 1
ATOM 1455 C C . ILE A 1 181 ? 4.918 10.542 8.263 1.00 98.44 181 ILE A C 1
ATOM 1457 O O . ILE A 1 181 ? 5.705 10.594 7.318 1.00 98.44 181 ILE A O 1
ATOM 1461 N N . GLN A 1 182 ? 5.326 10.621 9.531 1.00 98.06 182 GLN A N 1
ATOM 1462 C CA . GLN A 1 182 ? 6.717 10.860 9.915 1.00 98.06 182 GLN A CA 1
ATOM 1463 C C . GLN A 1 182 ? 7.662 9.763 9.406 1.00 98.06 182 GLN A C 1
ATOM 1465 O O . GLN A 1 182 ? 8.786 10.057 8.988 1.00 98.06 182 GLN A O 1
ATOM 1470 N N . SER A 1 183 ? 7.215 8.506 9.409 1.00 97.75 183 SER A N 1
ATOM 1471 C CA . SER A 1 183 ? 7.975 7.389 8.849 1.00 97.75 183 SER A CA 1
ATOM 1472 C C . SER A 1 183 ? 8.243 7.595 7.353 1.00 97.75 183 SER A C 1
ATOM 1474 O O . SER A 1 183 ? 9.389 7.520 6.917 1.00 97.75 183 SER A O 1
ATOM 1476 N N . VAL A 1 184 ? 7.224 7.977 6.573 1.00 98.12 184 VAL A N 1
ATOM 1477 C CA . VAL A 1 184 ? 7.387 8.280 5.139 1.00 98.12 184 VAL A CA 1
ATOM 1478 C C . VAL A 1 184 ? 8.309 9.480 4.916 1.00 98.12 184 VAL A C 1
ATOM 1480 O O . VAL A 1 184 ? 9.189 9.431 4.060 1.00 98.12 184 VAL A O 1
ATOM 1483 N N . GLU A 1 185 ? 8.155 10.558 5.685 1.00 97.62 185 GLU A N 1
ATOM 1484 C CA . GLU A 1 185 ? 9.039 11.725 5.575 1.00 97.62 185 GLU A CA 1
ATOM 1485 C C . GLU A 1 185 ? 10.502 11.390 5.884 1.00 97.62 185 GLU A C 1
ATOM 1487 O O . GLU A 1 185 ? 11.413 11.974 5.290 1.00 97.62 185 GLU A O 1
ATOM 1492 N N . THR A 1 186 ? 10.730 10.463 6.813 1.00 96.56 186 THR A N 1
ATOM 1493 C CA . THR A 1 186 ? 12.067 9.982 7.170 1.00 96.56 186 THR A CA 1
ATOM 1494 C C . THR A 1 186 ? 12.682 9.207 6.013 1.00 96.56 186 THR A C 1
ATOM 1496 O O . THR A 1 186 ? 13.805 9.522 5.622 1.00 96.56 186 THR A O 1
ATOM 1499 N N . GLU A 1 187 ? 11.931 8.300 5.388 1.00 95.56 187 GLU A N 1
ATOM 1500 C CA . GLU A 1 187 ? 12.397 7.571 4.204 1.00 95.56 187 GLU A CA 1
ATOM 1501 C C . GLU A 1 187 ? 12.667 8.505 3.017 1.00 95.56 187 GLU A C 1
ATOM 1503 O O . GLU A 1 187 ? 13.692 8.376 2.354 1.00 95.56 187 GLU A O 1
ATOM 1508 N N . ILE A 1 188 ? 11.836 9.532 2.794 1.00 95.06 188 ILE A N 1
ATOM 1509 C CA . ILE A 1 188 ? 12.095 10.555 1.764 1.00 95.06 188 ILE A CA 1
ATOM 1510 C C . ILE A 1 188 ? 13.408 11.310 2.040 1.00 95.06 188 ILE A C 1
ATOM 1512 O O . ILE A 1 188 ? 14.135 11.663 1.108 1.00 95.06 188 ILE A O 1
ATOM 1516 N N . LYS A 1 189 ? 13.713 11.617 3.307 1.00 94.00 189 LYS A N 1
ATOM 1517 C CA . LYS A 1 189 ? 14.972 12.284 3.685 1.00 94.00 189 LYS A CA 1
ATOM 1518 C C . LYS A 1 189 ? 16.168 11.352 3.512 1.00 94.00 189 LYS A C 1
ATOM 1520 O O . LYS A 1 189 ? 17.182 11.790 2.976 1.00 94.00 189 LYS A O 1
ATOM 1525 N N . LEU A 1 190 ? 16.045 10.096 3.939 1.00 91.75 190 LEU A N 1
ATOM 1526 C CA . LEU A 1 190 ? 17.078 9.074 3.780 1.00 91.75 190 LEU A CA 1
ATOM 1527 C C . LEU A 1 190 ? 17.426 8.884 2.301 1.00 91.75 190 LEU A C 1
ATOM 1529 O O . LEU A 1 190 ? 18.587 8.982 1.916 1.00 91.75 190 LEU A O 1
ATOM 1533 N N . GLU A 1 191 ? 16.408 8.719 1.467 1.00 91.50 191 GLU A N 1
ATOM 1534 C CA . GLU A 1 191 ? 16.541 8.512 0.031 1.00 91.50 191 GLU A CA 1
ATOM 1535 C C . GLU A 1 191 ? 17.301 9.658 -0.664 1.00 91.50 191 GLU A C 1
ATOM 1537 O O . GLU A 1 191 ? 18.209 9.421 -1.461 1.00 91.50 191 GLU A O 1
ATOM 1542 N N . LYS A 1 192 ? 17.010 10.914 -0.297 1.00 89.50 192 LYS A N 1
ATOM 1543 C CA . LYS A 1 192 ? 17.736 12.100 -0.794 1.00 89.50 192 LYS A CA 1
ATOM 1544 C C . LYS A 1 192 ? 19.205 12.152 -0.369 1.00 89.50 192 LYS A C 1
ATOM 1546 O O . LYS A 1 192 ? 19.992 12.815 -1.038 1.00 89.50 192 LYS A O 1
ATOM 1551 N N . ASN A 1 193 ? 19.563 11.513 0.744 1.00 88.19 193 ASN A N 1
ATOM 1552 C CA . ASN A 1 193 ? 20.943 11.462 1.227 1.00 88.19 193 ASN A CA 1
ATOM 1553 C C . ASN A 1 193 ? 21.746 10.343 0.551 1.00 88.19 193 ASN A C 1
ATOM 1555 O O . ASN A 1 193 ? 22.964 10.456 0.434 1.00 88.19 193 ASN A O 1
ATOM 1559 N N . LEU A 1 194 ? 21.075 9.268 0.130 1.00 84.31 194 LEU A N 1
ATOM 1560 C CA . LEU A 1 194 ? 21.702 8.095 -0.479 1.00 84.31 194 LEU A CA 1
ATOM 1561 C C . LEU A 1 194 ? 21.893 8.236 -1.994 1.00 84.31 194 LEU A C 1
ATOM 1563 O O . LEU A 1 194 ? 22.863 7.708 -2.541 1.00 84.31 194 LEU A O 1
ATOM 1567 N N . TYR A 1 195 ? 20.991 8.944 -2.678 1.00 82.56 195 TYR A N 1
ATOM 1568 C CA . TYR A 1 195 ? 20.935 8.972 -4.139 1.00 82.56 195 TYR A CA 1
ATOM 1569 C C . TYR A 1 195 ? 20.906 10.396 -4.700 1.00 82.56 195 TYR A C 1
ATOM 1571 O O . TYR A 1 195 ? 20.432 11.345 -4.074 1.00 82.56 195 TYR A O 1
ATOM 1579 N N . SER A 1 196 ? 21.417 10.554 -5.924 1.00 76.25 196 SER A N 1
ATOM 1580 C CA . SER A 1 196 ? 21.394 11.833 -6.629 1.00 76.25 196 SER A CA 1
ATOM 1581 C C . SER A 1 196 ? 19.969 12.249 -7.001 1.00 76.25 196 SER A C 1
ATOM 1583 O O . SER A 1 196 ? 19.076 11.428 -7.233 1.00 76.25 196 SER A O 1
ATOM 1585 N N . GLN A 1 197 ? 19.753 13.561 -7.091 1.00 68.69 197 GLN A N 1
ATOM 1586 C CA . GLN A 1 197 ? 18.463 14.123 -7.470 1.00 68.69 197 GLN A CA 1
ATOM 1587 C C . GLN A 1 197 ? 18.000 13.562 -8.826 1.00 68.69 197 GLN A C 1
ATOM 1589 O O . GLN A 1 197 ? 18.722 13.634 -9.816 1.00 68.69 197 GLN A O 1
ATOM 1594 N N . GLY A 1 198 ? 16.783 13.009 -8.860 1.00 63.94 198 GLY A N 1
ATOM 1595 C CA . GLY A 1 198 ? 16.179 12.427 -10.065 1.00 63.94 198 GLY A CA 1
ATOM 1596 C C . GLY A 1 198 ? 16.360 10.914 -10.229 1.00 63.94 198 GLY A C 1
ATOM 1597 O O . GLY A 1 198 ? 15.703 10.356 -11.100 1.00 63.94 198 GLY A O 1
ATOM 1598 N N . TYR A 1 199 ? 17.163 10.264 -9.376 1.00 78.31 199 TYR A N 1
ATOM 1599 C CA . TYR A 1 199 ? 17.369 8.807 -9.344 1.00 78.31 199 TYR A CA 1
ATOM 1600 C C . TYR A 1 199 ? 16.833 8.185 -8.043 1.00 78.31 199 TYR A C 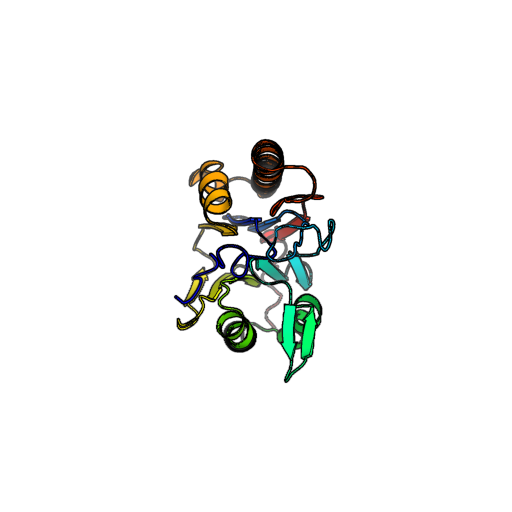1
ATOM 1602 O O . TYR A 1 199 ? 17.476 7.331 -7.427 1.00 78.31 199 TYR A O 1
ATOM 1610 N N . LEU A 1 200 ? 15.665 8.653 -7.596 1.00 80.88 200 LEU A N 1
ATOM 1611 C CA . LEU A 1 200 ? 15.090 8.310 -6.294 1.00 80.88 200 LEU A CA 1
ATOM 1612 C C . LEU A 1 200 ? 13.922 7.330 -6.444 1.00 80.88 200 LEU A C 1
ATOM 1614 O O . LEU A 1 200 ? 13.069 7.567 -7.287 1.00 80.88 200 LEU A O 1
ATOM 1618 N N . ALA A 1 201 ? 13.830 6.307 -5.598 1.00 86.31 201 ALA A N 1
ATOM 1619 C CA . ALA A 1 201 ? 12.735 5.338 -5.521 1.00 86.31 201 ALA A CA 1
ATOM 1620 C C . ALA A 1 201 ? 11.616 5.753 -4.536 1.00 86.31 201 ALA A C 1
ATOM 1622 O O . ALA A 1 201 ? 10.481 5.280 -4.656 1.00 86.31 201 ALA A O 1
ATOM 1623 N N . VAL A 1 202 ? 11.924 6.651 -3.592 1.00 92.06 202 VAL A N 1
ATOM 1624 C CA . VAL A 1 202 ? 11.001 7.213 -2.590 1.00 92.06 202 VAL A CA 1
ATOM 1625 C C . VAL A 1 202 ? 11.020 8.742 -2.682 1.00 92.06 202 VAL A C 1
ATOM 1627 O O . VAL A 1 202 ? 12.076 9.371 -2.737 1.00 92.06 202 VAL A O 1
ATOM 1630 N N . GLY A 1 203 ? 9.858 9.392 -2.713 1.00 93.12 203 GLY A N 1
ATOM 1631 C CA . GLY A 1 203 ? 9.833 10.847 -2.853 1.00 93.12 203 GLY A CA 1
ATOM 1632 C C . GLY A 1 203 ? 8.454 11.477 -2.986 1.00 93.12 203 GLY A C 1
ATOM 1633 O O . GLY A 1 203 ? 7.414 10.849 -2.809 1.00 93.12 203 GLY A O 1
ATOM 1634 N N . GLY A 1 204 ? 8.452 12.762 -3.338 1.00 92.12 204 GLY A N 1
ATOM 1635 C CA . GLY A 1 204 ? 7.225 13.514 -3.582 1.00 92.12 204 GLY A CA 1
ATOM 1636 C C . GLY A 1 204 ? 6.524 13.922 -2.290 1.00 92.12 204 GLY A C 1
ATOM 1637 O O . GLY A 1 204 ? 7.155 14.118 -1.251 1.00 92.12 204 GLY A O 1
ATOM 1638 N N . LYS A 1 205 ? 5.208 14.111 -2.378 1.00 95.44 205 LYS A N 1
ATOM 1639 C CA . LYS A 1 205 ? 4.345 14.385 -1.223 1.00 95.44 205 LYS A CA 1
ATOM 1640 C C . LYS A 1 205 ? 3.977 13.086 -0.511 1.00 95.44 205 LYS A C 1
ATOM 1642 O O . LYS A 1 205 ? 3.827 12.051 -1.160 1.00 95.44 205 LYS A O 1
ATOM 1647 N N . VAL A 1 206 ? 3.763 13.161 0.799 1.00 98.06 206 VAL A N 1
ATOM 1648 C CA . VAL A 1 206 ? 3.177 12.054 1.559 1.00 98.06 206 VAL A CA 1
ATOM 1649 C C . VAL A 1 206 ? 1.697 11.920 1.196 1.00 98.06 206 VAL A C 1
ATOM 1651 O O . VAL A 1 206 ? 0.960 12.907 1.164 1.00 98.06 206 VAL A O 1
ATOM 1654 N N . GLN A 1 207 ? 1.270 10.694 0.922 1.00 97.75 207 GLN A N 1
ATOM 1655 C CA . GLN A 1 207 ? -0.120 10.287 0.754 1.00 97.75 207 GLN A CA 1
ATOM 1656 C C . GLN A 1 207 ? -0.526 9.435 1.949 1.00 97.75 207 GLN A C 1
ATOM 1658 O O . GLN A 1 207 ? 0.276 8.645 2.445 1.00 97.75 207 GLN A O 1
ATOM 1663 N N . TYR A 1 208 ? -1.776 9.553 2.386 1.00 98.25 208 TYR A N 1
ATOM 1664 C CA . TYR A 1 208 ? -2.299 8.697 3.440 1.00 98.25 208 TYR A CA 1
ATOM 1665 C C . TYR A 1 208 ? -3.796 8.432 3.288 1.00 98.25 208 TYR A C 1
ATOM 1667 O O . TYR A 1 208 ? -4.520 9.168 2.617 1.00 98.25 208 TYR A O 1
ATOM 1675 N N . ALA A 1 209 ? -4.248 7.368 3.940 1.00 97.94 209 ALA A N 1
ATOM 1676 C CA . ALA A 1 209 ? -5.645 7.030 4.139 1.00 97.94 209 ALA A CA 1
ATOM 1677 C C . ALA A 1 209 ? -5.869 6.597 5.585 1.00 97.94 209 ALA A C 1
ATOM 1679 O O . ALA A 1 209 ? -5.012 5.951 6.188 1.00 97.94 209 ALA A O 1
ATOM 1680 N N . VAL A 1 210 ? -7.045 6.930 6.112 1.00 97.88 210 VAL A N 1
ATOM 1681 C CA . VAL A 1 210 ? -7.473 6.556 7.458 1.00 97.88 210 VAL A CA 1
ATOM 1682 C C . VAL A 1 210 ? -8.838 5.892 7.362 1.00 97.88 210 VAL A C 1
ATOM 1684 O O . VAL A 1 210 ? -9.781 6.469 6.819 1.00 97.88 210 VAL A O 1
ATOM 1687 N N . MET A 1 211 ? -8.931 4.679 7.893 1.00 97.44 211 MET A N 1
ATOM 1688 C CA . MET A 1 211 ? -10.178 3.956 8.105 1.00 97.44 211 MET A CA 1
ATOM 1689 C C . MET A 1 211 ? -10.445 3.908 9.601 1.00 97.44 211 MET A C 1
ATOM 1691 O O . MET A 1 211 ? -9.736 3.236 10.341 1.00 97.44 211 MET A O 1
ATOM 1695 N N . ASP A 1 212 ? -11.449 4.652 10.038 1.00 96.19 212 ASP A N 1
ATOM 1696 C CA . ASP A 1 212 ? -11.812 4.821 11.439 1.00 96.19 212 ASP A CA 1
ATOM 1697 C C . ASP A 1 212 ? -12.919 3.832 11.811 1.00 96.19 212 ASP A C 1
ATOM 1699 O O . ASP A 1 212 ? -14.003 3.835 11.213 1.00 96.19 212 ASP A O 1
ATOM 1703 N N . TYR A 1 213 ? -12.644 2.975 12.795 1.00 94.56 213 TYR A N 1
ATOM 1704 C CA . TYR A 1 213 ? -13.568 1.922 13.199 1.00 94.56 213 TYR A CA 1
ATOM 1705 C C . TYR A 1 213 ? -14.819 2.447 13.893 1.00 94.56 213 TYR A C 1
ATOM 1707 O O . TYR A 1 213 ? -15.848 1.776 13.834 1.00 94.56 213 TYR A O 1
ATOM 1715 N N . SER A 1 214 ? -14.771 3.643 14.486 1.00 91.88 214 SER A N 1
ATOM 1716 C CA . SER A 1 214 ? -15.944 4.271 15.105 1.00 91.88 214 SER A CA 1
ATOM 1717 C C . SER A 1 214 ? -17.028 4.628 14.084 1.00 91.88 214 SER A C 1
ATOM 1719 O O . SER A 1 214 ? -18.201 4.744 14.428 1.00 91.88 214 SER A O 1
ATOM 1721 N N . LYS A 1 215 ? -16.656 4.752 12.804 1.00 88.12 215 LYS A N 1
ATOM 1722 C CA . LYS A 1 215 ? -17.582 5.048 11.703 1.00 88.12 215 LYS A CA 1
ATOM 1723 C C . LYS A 1 215 ? -18.239 3.795 11.125 1.00 88.12 215 LYS A C 1
ATOM 1725 O O . LYS A 1 215 ? -19.152 3.906 10.306 1.00 88.12 215 LYS A O 1
ATOM 1730 N N . PHE A 1 216 ? -17.810 2.606 11.546 1.00 82.25 216 PHE A N 1
ATOM 1731 C CA . PHE A 1 216 ? -18.531 1.369 11.271 1.00 82.25 216 PHE A CA 1
ATOM 1732 C C . PHE A 1 216 ? -19.654 1.218 12.294 1.00 82.25 216 PHE A C 1
ATOM 1734 O O . PHE A 1 216 ? -19.515 0.501 13.280 1.00 82.25 216 PHE A O 1
ATOM 1741 N N . ASN A 1 217 ? -20.771 1.911 12.070 1.00 59.62 217 ASN A N 1
ATOM 1742 C CA . ASN A 1 217 ? -21.976 1.667 12.857 1.00 59.62 217 ASN A CA 1
ATOM 1743 C C . ASN A 1 217 ? -22.369 0.185 12.748 1.00 59.62 217 ASN A C 1
ATOM 1745 O O . ASN A 1 217 ? -22.460 -0.356 11.644 1.00 59.62 217 ASN A O 1
ATOM 1749 N N . GLU A 1 218 ? -22.685 -0.435 13.886 1.00 48.97 218 GLU A N 1
ATOM 1750 C CA . GLU A 1 218 ? -23.147 -1.830 14.012 1.00 48.97 218 GLU A CA 1
ATOM 1751 C C . GLU A 1 218 ? -24.460 -2.125 13.245 1.00 48.97 218 GLU A C 1
ATOM 1753 O O . GLU A 1 218 ? -24.892 -3.269 13.169 1.00 48.97 218 GLU A O 1
ATOM 1758 N N . ASN A 1 219 ? -25.065 -1.116 12.606 1.00 38.94 219 ASN A N 1
ATOM 1759 C CA . ASN A 1 219 ? -26.360 -1.189 11.924 1.00 38.94 219 ASN A CA 1
ATOM 1760 C C . ASN A 1 219 ? -26.291 -1.267 10.386 1.00 38.94 219 ASN A C 1
ATOM 1762 O O . ASN A 1 219 ? -27.328 -1.189 9.734 1.00 38.94 219 ASN A O 1
ATOM 1766 N N . CYS A 1 220 ? -25.110 -1.432 9.781 1.00 37.06 220 CYS A N 1
ATOM 1767 C CA . CYS A 1 220 ? -24.972 -1.589 8.321 1.00 37.06 220 CYS A CA 1
ATOM 1768 C C . CYS A 1 220 ? -24.852 -3.058 7.867 1.00 37.06 220 CYS A C 1
ATOM 1770 O O . CYS A 1 220 ? -24.181 -3.352 6.877 1.00 37.06 220 CYS A O 1
ATOM 1772 N N . ILE A 1 221 ? -25.497 -3.976 8.592 1.00 37.47 221 ILE A N 1
ATOM 1773 C CA . ILE A 1 221 ? -25.807 -5.331 8.126 1.00 37.47 221 ILE A CA 1
ATOM 1774 C C . ILE A 1 221 ? -27.335 -5.432 8.057 1.00 37.47 221 ILE A C 1
ATOM 1776 O O . ILE A 1 221 ? -27.987 -5.753 9.048 1.00 37.47 221 ILE A O 1
ATOM 1780 N N . GLN A 1 222 ? -27.899 -5.118 6.891 1.00 32.56 222 GLN A N 1
ATOM 1781 C CA . GLN A 1 222 ? -29.210 -5.600 6.450 1.00 32.56 222 GLN A CA 1
ATOM 1782 C C . GLN A 1 222 ? -29.081 -6.070 5.006 1.00 32.56 222 GLN A C 1
ATOM 1784 O O . GLN A 1 222 ? -28.494 -5.314 4.199 1.00 32.56 222 GLN A O 1
#